Protein AF-A0A239D0T8-F1 (afdb_monomer)

pLDDT: mean 79.33, std 19.42, range [30.69, 97.56]

Nearest PDB structures (foldseek):
  6y8i-assembly1_A  TM=4.080E-01  e=4.847E+00  Homo sapiens
  6y8m-assembly1_A  TM=3.650E-01  e=3.450E+00  Homo sapiens
  41bi-assembly1_A  TM=2.980E-01  e=4.580E+00  Homo sapiens
  4gai-assembly1_A  TM=2.534E-01  e=4.580E+00  Homo sapiens
  5r8p-assembly1_A  TM=3.230E-01  e=8.541E+00  Homo sapiens

Secondary structure (DSSP, 8-state):
------TTPPPPPPPPHHHHHHHHHHHHHHHHHHHHHHHHHHHTSTTEEEEEEEEEE--HHHHHTT--SPEEEEEEEEEEEEE---PPPP-----------PPP----EEEEEEEEEE----SSSS--EEEEE-SS-EEEEEE-S-SSS--EEEEETTEEEEEEE--HHHHHHHHHTT-

Foldseek 3Di:
DDDDDDPPDDDPPQDELVNVVVVVVLVQVVQVVVLVQLQVLQVPAPQKDKDKDWDWDDDDSCVSNPNPGTDTHIKIKIKGWDFDDPDPDPPDDDDDDDDDDDDPPPRPTDIWIWIWAWDPHDPPDFATKIFTDTPPATWIWHFPDDSVDTFTFIQGPVHRPDTHGDDSVVSNVVVVVSD

Structure (mmCIF, N/CA/C/O backbone):
data_AF-A0A239D0T8-F1
#
_entry.id   AF-A0A239D0T8-F1
#
loop_
_atom_site.group_PDB
_atom_site.id
_atom_site.type_symbol
_atom_site.label_atom_id
_atom_site.label_alt_id
_atom_site.label_comp_id
_atom_site.label_asym_id
_atom_site.label_entity_id
_atom_site.label_seq_id
_atom_site.pdbx_PDB_ins_code
_atom_site.Cartn_x
_atom_site.Cartn_y
_atom_site.Cartn_z
_atom_site.occupancy
_atom_site.B_iso_or_equiv
_atom_site.auth_seq_id
_atom_site.auth_comp_id
_atom_site.auth_asym_id
_atom_site.auth_atom_id
_atom_site.pdbx_PDB_model_num
ATOM 1 N N . MET A 1 1 ? -8.264 14.418 -17.465 1.00 35.28 1 MET A N 1
ATOM 2 C CA . MET A 1 1 ? -6.927 15.039 -17.493 1.00 35.28 1 MET A CA 1
ATOM 3 C C . MET A 1 1 ? -6.245 14.519 -18.750 1.00 35.28 1 MET A C 1
ATOM 5 O O . MET A 1 1 ? -5.956 13.333 -18.826 1.00 35.28 1 MET A O 1
ATOM 9 N N . VAL A 1 2 ? -6.196 15.345 -19.795 1.00 30.69 2 VAL A N 1
ATOM 10 C CA . VAL A 1 2 ? -5.593 15.011 -21.094 1.00 30.69 2 VAL A CA 1
ATOM 11 C C . VAL A 1 2 ? -4.136 15.446 -20.995 1.00 30.69 2 VAL A C 1
ATOM 13 O O . VAL A 1 2 ? -3.887 16.620 -20.741 1.00 30.69 2 VAL A O 1
ATOM 16 N N . TYR A 1 3 ? -3.189 14.516 -21.112 1.00 42.72 3 TYR A N 1
ATOM 17 C CA . TYR A 1 3 ? -1.772 14.866 -21.170 1.00 42.72 3 TYR A CA 1
ATOM 18 C C . TYR A 1 3 ? -1.501 15.465 -22.552 1.00 42.72 3 TYR A C 1
ATOM 20 O O . TYR A 1 3 ? -1.512 14.748 -23.552 1.00 42.72 3 TYR A O 1
ATOM 28 N N . ALA A 1 4 ? -1.341 16.786 -22.615 1.00 41.78 4 ALA A N 1
ATOM 29 C CA . ALA A 1 4 ? -0.792 17.452 -23.784 1.00 41.78 4 ALA A CA 1
ATOM 30 C C . ALA A 1 4 ? 0.726 17.252 -23.738 1.00 41.78 4 ALA A C 1
ATOM 32 O O . ALA A 1 4 ? 1.400 17.869 -22.920 1.00 41.78 4 ALA A O 1
ATOM 33 N N . PHE A 1 5 ? 1.242 16.335 -24.555 1.00 44.69 5 PHE A N 1
ATOM 34 C CA . PHE A 1 5 ? 2.671 16.285 -24.845 1.00 44.69 5 PHE A CA 1
ATOM 35 C C . PHE A 1 5 ? 2.971 17.446 -25.793 1.00 44.69 5 PHE A C 1
ATOM 37 O O . PHE A 1 5 ? 2.385 17.519 -26.878 1.00 44.69 5 PHE A O 1
ATOM 44 N N . GLU A 1 6 ? 3.816 18.381 -25.364 1.00 46.72 6 GLU A N 1
ATOM 45 C CA . GLU A 1 6 ? 4.330 19.412 -26.258 1.00 46.72 6 GLU A CA 1
ATOM 46 C C . GLU A 1 6 ? 5.181 18.729 -27.338 1.00 46.72 6 GLU A C 1
ATOM 48 O O . GLU A 1 6 ? 5.966 17.819 -27.068 1.00 46.72 6 GLU A O 1
ATOM 53 N N . ILE A 1 7 ? 4.958 19.114 -28.595 1.00 43.00 7 ILE A N 1
ATOM 54 C CA . ILE A 1 7 ? 5.664 18.579 -29.762 1.00 43.00 7 ILE A CA 1
ATOM 55 C C . ILE A 1 7 ? 7.139 18.988 -29.624 1.00 43.00 7 ILE A C 1
ATOM 57 O O . ILE A 1 7 ? 7.502 20.107 -29.975 1.00 43.00 7 ILE A O 1
ATOM 61 N N . GLY A 1 8 ? 7.963 18.100 -29.067 1.00 54.91 8 GLY A N 1
ATOM 62 C CA . GLY A 1 8 ? 9.368 18.368 -28.752 1.00 54.91 8 GLY A CA 1
ATOM 63 C C . GLY A 1 8 ? 9.935 17.533 -27.601 1.00 54.91 8 GLY A C 1
ATOM 64 O O . GLY A 1 8 ? 11.152 17.402 -27.524 1.00 54.91 8 GLY A O 1
ATOM 65 N N . ASP A 1 9 ? 9.091 16.936 -26.754 1.00 56.56 9 ASP A N 1
ATOM 66 C CA . ASP A 1 9 ? 9.557 15.986 -25.741 1.00 56.56 9 ASP A CA 1
ATOM 67 C C . ASP A 1 9 ? 9.953 14.659 -26.404 1.00 56.56 9 ASP A C 1
ATOM 69 O O . ASP A 1 9 ? 9.118 13.979 -27.013 1.00 56.56 9 ASP A O 1
ATOM 73 N N . ASP A 1 10 ? 11.231 14.289 -26.280 1.00 65.50 10 ASP A N 1
ATOM 74 C CA . ASP A 1 10 ? 11.710 12.954 -26.626 1.00 65.50 10 ASP A CA 1
ATOM 75 C C . ASP A 1 10 ? 10.825 11.914 -25.929 1.00 65.50 10 ASP A C 1
ATOM 77 O O . ASP A 1 10 ? 10.619 11.945 -24.710 1.00 65.50 10 ASP A O 1
ATOM 81 N N . LEU A 1 11 ? 10.264 10.990 -26.715 1.00 66.00 11 LEU A N 1
ATOM 82 C CA . LEU A 1 11 ? 9.513 9.874 -26.156 1.00 66.00 11 LEU A CA 1
ATOM 83 C C . LEU A 1 11 ? 10.427 9.123 -25.179 1.00 66.00 11 LEU A C 1
ATOM 85 O O . LEU A 1 11 ? 11.587 8.877 -25.515 1.00 66.00 11 LEU A O 1
ATOM 89 N N . PRO A 1 12 ? 9.926 8.722 -23.997 1.00 70.38 12 PRO A N 1
ATOM 90 C CA . PRO A 1 12 ? 10.729 7.933 -23.081 1.00 70.38 12 PRO A CA 1
ATOM 91 C C . PRO A 1 12 ? 11.193 6.662 -23.787 1.00 70.38 12 PRO A C 1
ATOM 93 O O . PRO A 1 12 ? 10.418 6.044 -24.529 1.00 70.38 12 PRO A O 1
ATOM 96 N N . ASP A 1 13 ? 12.442 6.270 -23.529 1.00 77.25 13 ASP A N 1
ATOM 97 C CA . ASP A 1 13 ? 13.013 5.063 -24.111 1.00 77.25 13 ASP A CA 1
ATOM 98 C C . ASP A 1 13 ? 12.068 3.868 -23.917 1.00 77.25 13 ASP A C 1
ATOM 100 O O . ASP A 1 13 ? 11.451 3.708 -22.849 1.00 77.25 13 ASP A O 1
ATOM 104 N N . PRO A 1 14 ? 11.935 3.001 -24.938 1.00 81.12 14 PRO A N 1
ATOM 105 C CA . PRO A 1 14 ? 11.119 1.813 -24.812 1.00 81.12 14 PRO A CA 1
ATOM 106 C C . PRO A 1 14 ? 11.617 0.980 -23.625 1.00 81.12 14 PRO A C 1
ATOM 108 O O . PRO A 1 14 ? 12.824 0.842 -23.406 1.00 81.12 14 PRO A O 1
ATOM 111 N N . PRO A 1 15 ? 10.702 0.393 -22.840 1.00 84.56 15 PRO A N 1
ATOM 112 C CA . PRO A 1 15 ? 11.101 -0.347 -21.662 1.00 84.56 15 PRO A CA 1
ATOM 113 C C . PRO A 1 15 ? 11.937 -1.562 -22.039 1.00 84.56 15 PRO A C 1
ATOM 115 O O . PRO A 1 15 ? 11.569 -2.344 -22.915 1.00 84.56 15 PRO A O 1
ATOM 118 N N . THR A 1 16 ? 13.044 -1.751 -21.331 1.00 91.06 16 THR A N 1
ATOM 119 C CA . THR A 1 16 ? 13.846 -2.967 -21.438 1.00 91.06 16 THR A CA 1
ATOM 120 C C . THR A 1 16 ? 13.356 -3.995 -20.429 1.00 91.06 16 THR A C 1
ATOM 122 O O . THR A 1 16 ? 12.856 -3.656 -19.354 1.00 91.06 16 THR A O 1
ATOM 125 N N . ARG A 1 17 ? 13.524 -5.281 -20.751 1.00 91.00 17 ARG A N 1
ATOM 126 C CA . ARG A 1 17 ? 13.192 -6.362 -19.818 1.00 91.00 17 ARG A CA 1
ATOM 127 C C . ARG A 1 17 ? 13.935 -6.218 -18.490 1.00 91.00 17 ARG A C 1
ATOM 129 O O . ARG A 1 17 ? 13.302 -6.292 -17.445 1.00 91.00 17 ARG A O 1
ATOM 136 N N . ALA A 1 18 ? 15.240 -5.959 -18.552 1.00 90.75 18 ALA A N 1
ATOM 137 C CA . ALA A 1 18 ? 16.079 -5.781 -17.371 1.00 90.75 18 ALA A CA 1
ATOM 138 C C . ALA A 1 18 ? 15.625 -4.589 -16.512 1.00 90.75 18 ALA A C 1
ATOM 140 O O . ALA A 1 18 ? 15.570 -4.711 -15.293 1.00 90.75 18 ALA A O 1
ATOM 141 N N . GLY A 1 19 ? 15.239 -3.467 -17.135 1.00 88.00 19 GLY A N 1
ATOM 142 C CA . GLY A 1 19 ? 14.703 -2.311 -16.414 1.00 88.00 19 GLY A CA 1
ATOM 143 C C . GLY A 1 19 ? 13.400 -2.639 -15.686 1.00 88.00 19 GLY A C 1
ATOM 144 O O . GLY A 1 19 ? 13.269 -2.357 -14.504 1.00 88.00 19 GLY A O 1
ATOM 145 N N . VAL A 1 20 ? 12.469 -3.330 -16.352 1.00 86.94 20 VAL A N 1
ATOM 146 C CA . VAL A 1 20 ? 11.208 -3.750 -15.718 1.00 86.94 20 VAL A CA 1
ATOM 147 C C . VAL A 1 20 ? 11.448 -4.752 -14.582 1.00 86.94 20 VAL A C 1
ATOM 149 O O . VAL A 1 20 ? 10.799 -4.658 -13.545 1.00 86.94 20 VAL A O 1
ATOM 152 N N . GLU A 1 21 ? 12.367 -5.707 -14.745 1.00 88.81 21 GLU A N 1
ATOM 153 C CA . GLU A 1 21 ? 12.731 -6.654 -13.680 1.00 88.81 21 GLU A CA 1
ATOM 154 C C . GLU A 1 21 ? 13.361 -5.936 -12.471 1.00 88.81 21 GLU A C 1
ATOM 156 O O . GLU A 1 21 ? 13.022 -6.259 -11.330 1.00 88.81 21 GLU A O 1
ATOM 161 N N . ALA A 1 22 ? 14.213 -4.931 -12.705 1.00 87.75 22 ALA A N 1
ATOM 162 C CA . ALA A 1 22 ? 14.801 -4.103 -11.653 1.00 87.75 22 ALA A CA 1
ATOM 163 C C . ALA A 1 22 ? 13.744 -3.255 -10.925 1.00 87.75 22 ALA A C 1
ATOM 165 O O . ALA A 1 22 ? 13.693 -3.279 -9.695 1.00 87.75 22 ALA A O 1
ATOM 166 N N . ASP A 1 23 ? 12.851 -2.591 -11.667 1.00 85.94 23 ASP A N 1
ATO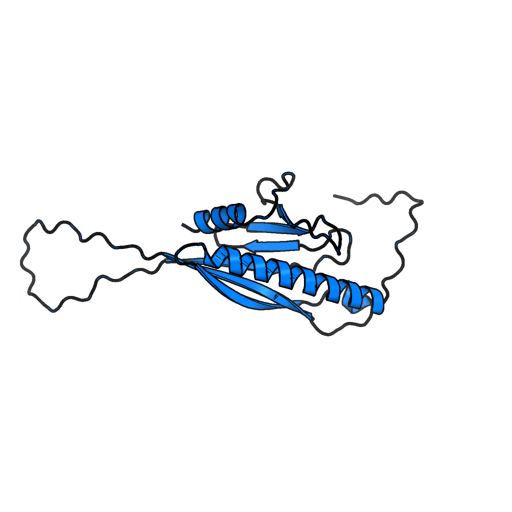M 167 C CA . ASP A 1 23 ? 11.740 -1.806 -11.112 1.00 85.94 23 ASP A CA 1
ATOM 168 C C . ASP A 1 23 ? 10.828 -2.677 -10.229 1.00 85.94 23 ASP A C 1
ATOM 170 O O . ASP A 1 23 ? 10.403 -2.269 -9.146 1.00 85.94 23 ASP A O 1
ATOM 174 N N . LEU A 1 24 ? 10.539 -3.910 -10.667 1.00 87.12 24 LEU A N 1
ATOM 175 C CA . LEU A 1 24 ? 9.739 -4.872 -9.905 1.00 87.12 24 LEU A CA 1
ATOM 176 C C . LEU A 1 24 ? 10.434 -5.312 -8.613 1.00 87.12 24 LEU A C 1
ATOM 178 O O . LEU A 1 24 ? 9.779 -5.426 -7.573 1.00 87.12 24 LEU A O 1
ATOM 182 N N . ALA A 1 25 ? 11.737 -5.588 -8.674 1.00 88.19 25 ALA A N 1
ATOM 183 C CA . ALA A 1 25 ? 12.513 -6.003 -7.511 1.00 88.19 25 ALA A CA 1
ATOM 184 C C . ALA A 1 25 ? 12.601 -4.882 -6.466 1.00 88.19 25 ALA A C 1
ATOM 186 O O . ALA A 1 25 ? 12.340 -5.125 -5.284 1.00 88.19 25 ALA A O 1
ATOM 187 N N . ASP A 1 26 ? 12.894 -3.657 -6.907 1.00 87.88 26 ASP A N 1
ATOM 188 C CA . ASP A 1 26 ? 12.914 -2.474 -6.048 1.00 87.88 26 ASP A CA 1
ATOM 189 C C . ASP A 1 26 ? 11.547 -2.236 -5.394 1.00 87.88 26 ASP A C 1
ATOM 191 O O . ASP A 1 26 ? 11.447 -2.087 -4.171 1.00 87.88 26 ASP A O 1
ATOM 195 N N . TRP A 1 27 ? 10.469 -2.297 -6.184 1.00 87.94 27 TRP A N 1
ATOM 196 C CA . TRP A 1 27 ? 9.124 -2.142 -5.644 1.00 87.94 27 TRP A CA 1
ATOM 197 C C . TRP A 1 27 ? 8.812 -3.132 -4.547 1.00 87.94 27 TRP A C 1
ATOM 199 O O . TRP A 1 27 ? 8.293 -2.771 -3.492 1.00 87.94 27 TRP A O 1
ATOM 209 N N . LYS A 1 28 ? 9.102 -4.404 -4.820 1.00 89.25 28 LYS A N 1
ATOM 210 C CA . LYS A 1 28 ? 8.802 -5.489 -3.905 1.00 89.25 28 LYS A CA 1
ATOM 211 C C . LYS A 1 28 ? 9.541 -5.273 -2.591 1.00 89.25 28 LYS A C 1
ATOM 213 O O . LYS A 1 28 ? 8.919 -5.355 -1.538 1.00 89.25 28 LYS A O 1
ATOM 218 N N . ALA A 1 29 ? 10.811 -4.873 -2.650 1.00 90.06 29 ALA A N 1
ATOM 219 C CA . ALA A 1 29 ? 11.596 -4.544 -1.466 1.00 90.06 29 ALA A CA 1
ATOM 220 C C . ALA A 1 29 ? 11.042 -3.333 -0.689 1.00 90.06 29 ALA A C 1
ATOM 222 O O . ALA A 1 29 ? 11.095 -3.305 0.544 1.00 90.06 29 ALA A O 1
ATOM 223 N N . ARG A 1 30 ? 10.517 -2.309 -1.374 1.00 90.12 30 ARG A N 1
ATOM 224 C CA . ARG A 1 30 ? 9.856 -1.161 -0.725 1.00 90.12 30 ARG A CA 1
ATOM 225 C C . ARG A 1 30 ? 8.526 -1.555 -0.082 1.00 90.12 30 ARG A C 1
ATOM 227 O O . ARG A 1 30 ? 8.286 -1.199 1.072 1.00 90.12 30 ARG A O 1
ATOM 234 N N . LEU A 1 31 ? 7.705 -2.339 -0.776 1.00 91.94 31 LEU A N 1
ATOM 235 C CA . LEU A 1 31 ? 6.456 -2.864 -0.237 1.00 91.94 31 LEU A CA 1
ATOM 236 C C . LEU A 1 31 ? 6.685 -3.772 0.968 1.00 91.94 31 LEU A C 1
ATOM 238 O O . LEU A 1 31 ? 6.007 -3.603 1.972 1.00 91.94 31 LEU A O 1
ATOM 242 N N . ASP A 1 32 ? 7.637 -4.702 0.908 1.00 93.25 32 ASP A N 1
ATOM 243 C CA . ASP A 1 32 ? 7.929 -5.607 2.023 1.00 93.25 32 ASP A CA 1
ATOM 244 C C . ASP A 1 32 ? 8.290 -4.819 3.292 1.00 93.25 32 ASP A C 1
ATOM 246 O O . ASP A 1 32 ? 7.796 -5.125 4.381 1.00 93.25 32 ASP A O 1
ATOM 250 N N . ARG A 1 33 ? 9.075 -3.740 3.146 1.00 94.06 33 ARG A N 1
ATOM 251 C CA . ARG A 1 33 ? 9.395 -2.809 4.240 1.00 94.06 33 ARG A CA 1
ATOM 252 C C . ARG A 1 33 ? 8.152 -2.082 4.760 1.00 94.06 33 ARG A C 1
ATOM 254 O O . ARG A 1 33 ? 7.930 -2.062 5.970 1.00 94.06 33 ARG A O 1
ATOM 261 N N . LEU A 1 34 ? 7.319 -1.529 3.873 1.00 95.06 34 LEU A N 1
ATOM 262 C CA . LEU A 1 34 ? 6.066 -0.869 4.259 1.00 95.06 34 LEU A CA 1
ATOM 263 C C . LEU A 1 34 ? 5.130 -1.829 5.010 1.00 95.06 34 LEU A C 1
ATOM 265 O O . LEU A 1 34 ? 4.651 -1.499 6.092 1.00 95.06 34 LEU A O 1
ATOM 269 N N . MET A 1 35 ? 4.895 -3.028 4.474 1.00 96.25 35 MET A N 1
ATOM 270 C CA . MET A 1 35 ? 4.005 -4.021 5.079 1.00 96.25 35 MET A CA 1
ATOM 271 C C . MET A 1 35 ? 4.546 -4.526 6.422 1.00 96.25 35 MET A C 1
ATOM 273 O O . MET A 1 35 ? 3.778 -4.757 7.359 1.00 96.25 35 MET A O 1
ATOM 277 N N . ALA A 1 36 ? 5.869 -4.664 6.558 1.00 96.38 36 ALA A N 1
ATOM 278 C CA . ALA A 1 36 ? 6.489 -4.984 7.838 1.00 96.38 36 ALA A CA 1
ATOM 279 C C . ALA A 1 36 ? 6.224 -3.893 8.885 1.00 96.38 36 ALA A C 1
ATOM 281 O O . ALA A 1 36 ? 5.775 -4.219 9.985 1.00 96.38 36 ALA A O 1
ATOM 282 N N . ASN A 1 37 ? 6.416 -2.622 8.521 1.00 97.06 37 ASN A N 1
ATOM 283 C CA . ASN A 1 37 ? 6.142 -1.481 9.395 1.00 97.06 37 ASN A CA 1
ATOM 284 C C . ASN A 1 37 ? 4.668 -1.410 9.800 1.00 97.06 37 ASN A C 1
ATOM 286 O O . ASN A 1 37 ? 4.370 -1.256 10.981 1.00 97.06 37 ASN A O 1
ATOM 290 N N . ILE A 1 38 ? 3.745 -1.607 8.854 1.00 97.56 38 ILE A N 1
ATOM 291 C CA . ILE A 1 38 ? 2.307 -1.628 9.141 1.00 97.56 38 ILE A CA 1
ATOM 292 C C . ILE A 1 38 ? 1.964 -2.727 10.146 1.00 97.56 38 ILE A C 1
ATOM 294 O O . ILE A 1 38 ? 1.247 -2.450 11.102 1.00 97.56 38 ILE A O 1
ATOM 298 N N . CYS A 1 39 ? 2.473 -3.954 9.979 1.00 96.94 39 CYS A N 1
ATOM 299 C CA . CYS A 1 39 ? 2.210 -5.010 10.962 1.00 96.94 39 CYS A CA 1
ATOM 300 C C . CYS A 1 39 ? 2.796 -4.683 12.342 1.00 96.94 39 CYS A C 1
ATOM 302 O O . CYS A 1 39 ? 2.147 -4.976 13.343 1.00 96.94 39 CYS A O 1
ATOM 304 N N . LEU A 1 40 ? 3.994 -4.086 12.408 1.00 97.00 40 LEU A N 1
ATOM 305 C CA . LEU A 1 40 ? 4.587 -3.656 13.679 1.00 97.00 40 LEU A CA 1
ATOM 306 C C . LEU A 1 40 ? 3.693 -2.618 14.367 1.00 97.00 40 LEU A C 1
ATOM 308 O O . LEU A 1 40 ? 3.314 -2.800 15.518 1.00 97.00 40 LEU A O 1
ATOM 312 N N . TRP A 1 41 ? 3.286 -1.576 13.642 1.00 97.50 41 TRP A N 1
ATOM 313 C CA . TRP A 1 41 ? 2.410 -0.527 14.164 1.00 97.50 41 TRP A CA 1
ATOM 314 C C . TRP A 1 41 ? 1.020 -1.049 14.538 1.00 97.50 41 TRP A C 1
ATOM 316 O O . TRP A 1 41 ? 0.454 -0.618 15.540 1.00 97.50 41 TRP A O 1
ATOM 326 N N . ALA A 1 42 ? 0.459 -1.977 13.762 1.00 95.06 42 ALA A N 1
ATOM 327 C CA . ALA A 1 42 ? -0.837 -2.590 14.043 1.00 95.06 42 ALA A CA 1
ATOM 328 C C . ALA A 1 42 ? -0.808 -3.466 15.304 1.00 95.06 42 ALA A C 1
ATOM 330 O O . ALA A 1 42 ? -1.807 -3.516 16.015 1.00 95.06 42 ALA A O 1
ATOM 331 N N . GLY A 1 43 ? 0.326 -4.111 15.605 1.00 92.62 43 GLY A N 1
ATOM 332 C CA . GLY A 1 43 ? 0.509 -4.905 16.825 1.00 92.62 43 GLY A CA 1
ATOM 333 C C . GLY A 1 43 ? 0.374 -4.090 18.114 1.00 92.62 43 GLY A C 1
ATOM 334 O O . GLY A 1 43 ? -0.024 -4.630 19.143 1.00 92.62 43 GLY A O 1
ATOM 335 N N . ASP A 1 44 ? 0.616 -2.780 18.039 1.00 92.69 44 ASP A N 1
ATOM 336 C CA . ASP A 1 44 ? 0.415 -1.857 19.156 1.00 92.69 44 ASP A CA 1
ATOM 337 C C . ASP A 1 44 ? -1.053 -1.422 19.332 1.00 92.69 44 ASP A C 1
ATOM 339 O O . ASP A 1 44 ? -1.379 -0.731 20.300 1.00 92.69 44 ASP A O 1
ATOM 343 N N . PHE A 1 45 ? -1.947 -1.776 18.401 1.00 90.88 45 PHE A N 1
ATOM 344 C CA . PHE A 1 45 ? -3.359 -1.405 18.456 1.00 90.88 45 PHE A CA 1
ATOM 345 C C . PHE A 1 45 ? -4.199 -2.545 19.070 1.00 90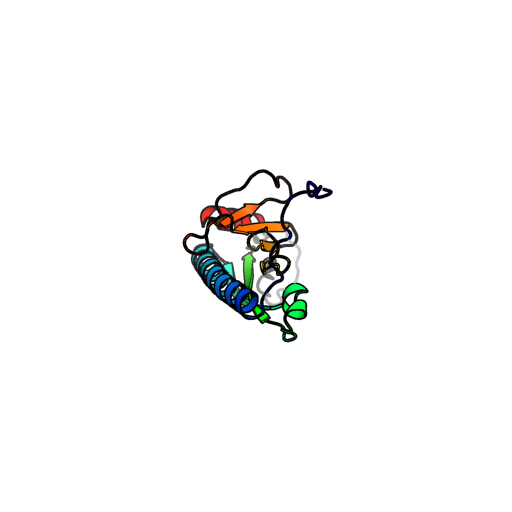.88 45 PHE A C 1
ATOM 347 O O . PHE A 1 45 ? -4.248 -3.647 18.515 1.00 90.88 45 PHE A O 1
ATOM 354 N N . PRO A 1 46 ? -4.915 -2.317 20.191 1.00 89.06 46 PRO A N 1
ATOM 355 C CA . PRO A 1 46 ? -5.636 -3.380 20.888 1.00 89.06 46 PRO A CA 1
ATOM 356 C C . PRO A 1 46 ? -6.671 -4.104 20.018 1.00 89.06 46 PRO A C 1
ATOM 358 O O . PRO A 1 46 ? -7.540 -3.487 19.398 1.00 89.06 46 PRO A O 1
ATOM 361 N N . GLY A 1 47 ? -6.611 -5.439 20.031 1.00 88.50 47 GLY A N 1
ATOM 362 C CA . GLY A 1 47 ? -7.576 -6.296 19.339 1.00 88.50 47 GLY A CA 1
ATOM 363 C C . GLY A 1 47 ? -7.410 -6.347 17.820 1.00 88.50 47 GLY A C 1
ATOM 364 O O . GLY A 1 47 ? -8.337 -6.790 17.142 1.00 88.50 47 GLY A O 1
ATOM 365 N N . VAL A 1 48 ? -6.272 -5.903 17.279 1.00 92.56 48 VAL A N 1
ATOM 366 C CA . VAL A 1 48 ? -5.950 -6.011 15.850 1.00 92.56 48 VAL A CA 1
ATOM 367 C C . VAL A 1 48 ? -5.009 -7.186 15.595 1.00 92.56 48 VAL A C 1
ATOM 369 O O . VAL A 1 48 ? -4.023 -7.384 16.298 1.00 92.56 48 VAL A O 1
ATOM 372 N N . LEU A 1 49 ? -5.318 -7.967 14.563 1.00 93.12 49 LEU A N 1
ATOM 373 C CA . LEU A 1 49 ? -4.483 -9.036 14.030 1.00 93.12 49 LEU A CA 1
ATOM 374 C C . LEU A 1 49 ? -3.997 -8.632 12.636 1.00 93.12 49 LEU A C 1
ATOM 376 O O . LEU A 1 49 ? -4.803 -8.230 11.797 1.00 93.12 49 LEU A O 1
ATOM 380 N N . CYS A 1 50 ? -2.688 -8.740 12.392 1.00 95.44 50 CYS A N 1
ATOM 381 C CA . CYS A 1 50 ? -2.092 -8.526 11.071 1.00 95.44 50 CYS A CA 1
ATOM 382 C C . CYS A 1 50 ? -1.922 -9.871 10.357 1.00 95.44 50 CYS A C 1
ATOM 384 O O . CYS A 1 50 ? -1.085 -10.679 10.759 1.00 95.44 50 CYS A O 1
ATOM 386 N N . GLU A 1 51 ? -2.675 -10.106 9.285 1.00 95.25 51 GLU A N 1
ATOM 387 C CA . GLU A 1 51 ? -2.491 -11.261 8.405 1.00 95.25 51 GLU A CA 1
ATOM 388 C C . GLU A 1 51 ? -1.704 -10.841 7.164 1.00 95.25 51 GLU A C 1
ATOM 390 O O . GLU A 1 51 ? -2.092 -9.920 6.442 1.00 95.25 51 GLU A O 1
ATOM 395 N N . ARG A 1 52 ? -0.582 -11.525 6.914 1.00 95.50 52 ARG A N 1
ATOM 396 C CA . ARG A 1 52 ? 0.215 -11.340 5.699 1.00 95.50 52 ARG A CA 1
ATOM 397 C C . ARG A 1 52 ? -0.267 -12.282 4.605 1.00 95.50 52 ARG A C 1
ATOM 399 O O . ARG A 1 52 ? -0.493 -13.461 4.856 1.00 95.50 52 ARG A O 1
ATOM 406 N N . GLY A 1 53 ? -0.351 -11.767 3.389 1.00 94.81 53 GLY A N 1
ATOM 407 C CA . GLY A 1 53 ? -0.642 -12.542 2.193 1.00 94.81 53 GLY A CA 1
ATOM 408 C C . GLY A 1 53 ? 0.091 -11.987 0.981 1.00 94.81 53 GLY A C 1
ATOM 409 O O . GLY A 1 53 ? 0.964 -11.122 1.092 1.00 94.81 53 GLY A O 1
ATOM 410 N N . SER A 1 54 ? -0.285 -12.479 -0.192 1.00 93.69 54 SER A N 1
ATOM 411 C CA . SER A 1 54 ? 0.186 -11.951 -1.464 1.00 93.69 54 SER A CA 1
ATOM 412 C C . SER A 1 54 ? -0.966 -11.779 -2.443 1.00 93.69 54 SER A C 1
ATOM 414 O O . SER A 1 54 ? -2.044 -12.357 -2.289 1.00 93.69 54 SER A O 1
ATOM 416 N N . VAL A 1 55 ? -0.737 -10.936 -3.443 1.00 92.06 55 VAL A N 1
ATOM 417 C CA . VAL A 1 55 ? -1.611 -10.780 -4.597 1.00 92.06 55 VAL A CA 1
ATOM 418 C C . VAL A 1 55 ? -0.792 -10.934 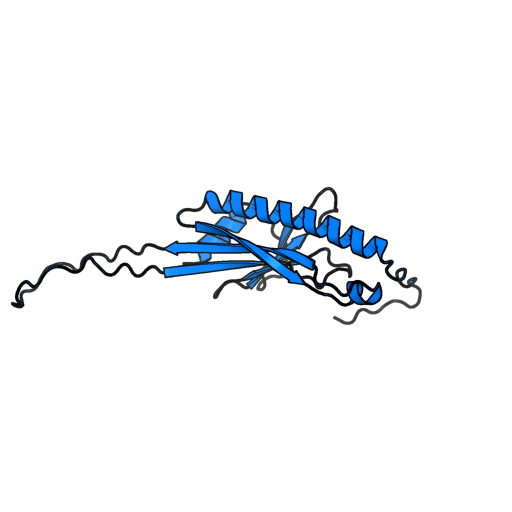-5.874 1.00 92.06 55 VAL A C 1
ATOM 420 O O . VAL A 1 55 ? 0.213 -10.247 -6.073 1.00 92.06 55 VAL A O 1
ATOM 423 N N . ALA A 1 56 ? -1.258 -11.817 -6.753 1.00 91.88 56 ALA A N 1
ATOM 424 C CA . ALA A 1 56 ? -0.709 -11.995 -8.086 1.00 91.88 56 ALA A CA 1
ATOM 425 C C . ALA A 1 56 ? -1.070 -10.793 -8.969 1.00 91.88 56 ALA A C 1
ATOM 427 O O . ALA A 1 56 ? -2.243 -10.421 -9.085 1.00 91.88 56 ALA A O 1
ATOM 428 N N . LYS A 1 57 ? -0.074 -10.193 -9.623 1.00 88.75 57 LYS A N 1
ATOM 429 C CA . LYS A 1 57 ? -0.264 -9.078 -10.558 1.00 88.75 57 LYS A CA 1
ATOM 430 C C . LYS A 1 57 ? 0.434 -9.353 -11.880 1.00 88.75 57 LYS A C 1
ATOM 432 O O . LYS A 1 57 ? 1.564 -9.828 -11.912 1.00 88.75 57 LYS A O 1
ATOM 437 N N . ILE A 1 58 ? -0.245 -9.035 -12.976 1.00 87.00 58 ILE A N 1
ATOM 438 C CA . ILE A 1 58 ? 0.319 -9.043 -14.323 1.00 87.00 58 ILE A CA 1
ATOM 439 C C . ILE A 1 58 ? -0.112 -7.760 -15.021 1.00 87.00 58 ILE A C 1
ATOM 441 O O . ILE A 1 58 ? -1.291 -7.421 -15.024 1.00 87.00 58 ILE A O 1
ATOM 445 N N . GLU A 1 59 ? 0.850 -7.040 -15.586 1.00 83.75 59 GLU A N 1
ATOM 446 C CA . GLU A 1 59 ? 0.632 -5.686 -16.093 1.00 83.75 59 GLU A CA 1
ATOM 447 C C . GLU A 1 59 ? 1.141 -5.526 -17.520 1.00 83.75 59 GLU A C 1
ATOM 449 O O . GLU A 1 59 ? 2.020 -6.253 -17.989 1.00 83.75 59 GLU A O 1
ATOM 454 N N . ARG A 1 60 ? 0.616 -4.519 -18.221 1.00 82.88 60 ARG A N 1
ATOM 455 C CA . ARG A 1 60 ? 0.909 -4.311 -19.645 1.00 82.88 60 ARG A CA 1
ATOM 456 C C . ARG A 1 60 ? 2.399 -4.095 -19.928 1.00 82.88 60 ARG A C 1
ATOM 458 O O . ARG A 1 60 ? 2.911 -4.659 -20.888 1.00 82.88 60 ARG A O 1
ATOM 465 N N . LYS A 1 61 ? 3.118 -3.328 -19.097 1.00 82.06 61 LYS A N 1
ATOM 466 C CA . LYS A 1 61 ? 4.557 -3.069 -19.314 1.00 82.06 61 LYS A CA 1
ATOM 467 C C . LYS A 1 61 ? 5.408 -4.332 -19.156 1.00 82.06 61 LYS A C 1
ATOM 469 O O . LYS A 1 61 ? 6.373 -4.498 -19.889 1.00 82.06 61 LYS A O 1
ATOM 474 N N . MET A 1 62 ? 5.015 -5.247 -18.265 1.00 87.00 62 MET A N 1
ATOM 475 C CA . MET A 1 62 ? 5.638 -6.570 -18.150 1.00 87.00 62 MET A CA 1
ATOM 476 C C . MET A 1 62 ? 5.445 -7.366 -19.445 1.00 87.00 62 MET A C 1
ATOM 478 O O . MET A 1 62 ? 6.403 -7.887 -20.013 1.00 87.00 62 MET A O 1
ATOM 482 N N . GLN A 1 63 ? 4.219 -7.383 -19.971 1.00 88.19 63 GLN A N 1
ATOM 483 C CA . GLN A 1 63 ? 3.903 -8.082 -21.217 1.00 88.19 63 GLN A CA 1
ATOM 484 C C . GLN A 1 63 ? 4.671 -7.510 -22.419 1.00 88.19 63 GLN A C 1
ATOM 486 O O . GLN A 1 63 ? 5.149 -8.282 -23.246 1.00 88.19 63 GLN A O 1
ATOM 491 N N . MET A 1 64 ? 4.860 -6.185 -22.485 1.00 88.19 64 MET A N 1
ATOM 492 C CA . MET A 1 64 ? 5.629 -5.517 -23.549 1.00 88.19 64 MET A CA 1
ATOM 493 C C . MET A 1 64 ? 7.083 -5.995 -23.645 1.00 88.19 64 MET A C 1
ATOM 495 O O . MET A 1 64 ? 7.661 -5.955 -24.725 1.00 88.19 64 MET A O 1
ATOM 499 N N . VAL A 1 65 ? 7.661 -6.469 -22.539 1.00 90.31 65 VAL A N 1
ATOM 500 C CA . VAL A 1 65 ? 9.043 -6.973 -22.476 1.00 90.31 65 VAL A CA 1
ATOM 501 C C . VAL A 1 65 ? 9.116 -8.503 -22.347 1.00 90.31 65 VAL A C 1
ATOM 503 O O . VAL A 1 65 ? 10.162 -9.061 -22.014 1.00 90.31 65 VAL A O 1
ATOM 506 N N . GLY A 1 66 ? 8.000 -9.198 -22.602 1.00 90.75 66 GLY A N 1
ATOM 507 C CA . GLY A 1 66 ? 7.917 -10.662 -22.592 1.00 90.75 66 GLY A CA 1
ATOM 508 C C . GLY A 1 66 ? 7.790 -11.306 -21.205 1.00 90.75 66 GLY A C 1
ATOM 509 O O . GLY A 1 66 ? 7.952 -12.519 -21.078 1.00 90.75 66 GLY A O 1
ATOM 510 N N . LEU A 1 67 ? 7.488 -10.533 -20.159 1.00 87.81 67 LEU A N 1
ATOM 511 C CA . LEU A 1 67 ? 7.205 -11.047 -18.816 1.00 87.81 67 LEU A CA 1
ATOM 512 C C . LEU A 1 67 ? 5.715 -11.391 -18.702 1.00 87.81 67 LEU A C 1
ATOM 514 O O . LEU A 1 67 ? 4.874 -10.545 -18.401 1.00 87.81 67 LEU A O 1
ATOM 518 N N . THR A 1 68 ? 5.383 -12.652 -18.970 1.00 88.88 68 THR A N 1
ATOM 519 C CA . THR A 1 68 ? 3.994 -13.146 -19.026 1.00 88.88 68 THR A CA 1
ATOM 520 C C . THR A 1 68 ? 3.530 -13.851 -17.755 1.00 88.88 68 THR A C 1
ATOM 522 O O . THR A 1 68 ? 2.360 -14.212 -17.644 1.00 88.88 68 THR A O 1
ATOM 525 N N . LYS A 1 69 ? 4.429 -14.069 -16.791 1.00 90.19 69 LYS A N 1
ATOM 526 C CA . LYS A 1 69 ? 4.085 -14.686 -15.509 1.00 90.19 69 LYS A CA 1
ATOM 527 C C . LYS A 1 69 ? 3.622 -13.613 -14.519 1.00 90.19 69 LYS A C 1
ATOM 529 O O . LYS A 1 69 ? 4.289 -12.580 -14.426 1.00 90.19 69 LYS A O 1
ATOM 534 N N . PRO A 1 70 ? 2.532 -13.848 -13.767 1.00 89.69 70 PRO A N 1
ATOM 535 C CA . PRO A 1 70 ? 2.166 -12.980 -12.659 1.00 89.69 70 PRO A CA 1
ATOM 536 C C . PRO A 1 70 ? 3.286 -12.899 -11.620 1.00 89.69 70 PRO A C 1
ATOM 538 O O . PRO A 1 70 ? 3.978 -13.884 -11.357 1.00 89.69 70 PRO A O 1
ATOM 541 N N . VAL A 1 71 ? 3.445 -11.722 -11.023 1.00 89.31 71 VAL A N 1
ATOM 542 C CA . VAL A 1 71 ? 4.356 -11.472 -9.907 1.00 89.31 71 VAL A CA 1
ATOM 543 C C . VAL A 1 71 ? 3.542 -11.390 -8.626 1.00 89.31 71 VAL A C 1
ATOM 545 O O . VAL A 1 71 ? 2.560 -10.655 -8.545 1.00 89.31 71 VAL A O 1
ATOM 548 N N . GLU A 1 72 ? 3.976 -12.138 -7.618 1.00 92.38 72 GLU A N 1
ATOM 549 C CA . GLU A 1 72 ? 3.420 -12.076 -6.269 1.00 92.38 72 GLU A CA 1
ATOM 550 C C . GLU A 1 72 ? 3.958 -10.850 -5.530 1.00 92.38 72 GLU A C 1
ATOM 552 O O . GLU A 1 72 ? 5.166 -10.751 -5.258 1.00 92.38 72 GLU A O 1
ATOM 557 N N . LEU A 1 73 ? 3.049 -9.938 -5.186 1.00 91.88 73 LEU A N 1
ATOM 558 C CA . LEU A 1 73 ? 3.326 -8.762 -4.368 1.00 91.88 73 LEU A CA 1
ATOM 559 C C . LEU A 1 73 ? 2.723 -8.927 -2.969 1.00 91.88 73 LEU A C 1
ATOM 561 O O . LEU A 1 73 ? 1.641 -9.503 -2.846 1.00 91.88 73 LEU A O 1
ATOM 565 N N . PRO A 1 74 ? 3.385 -8.425 -1.914 1.00 94.12 74 PRO A N 1
ATOM 566 C CA . PRO A 1 74 ? 2.883 -8.550 -0.552 1.00 94.12 74 PRO A CA 1
ATOM 567 C C . PRO A 1 74 ? 1.586 -7.754 -0.370 1.00 94.12 74 PRO A C 1
ATOM 569 O O . PRO A 1 74 ? 1.421 -6.657 -0.904 1.00 94.12 74 PRO A O 1
ATOM 572 N N . ALA A 1 75 ? 0.672 -8.308 0.416 1.00 95.25 75 ALA A N 1
ATOM 573 C CA . ALA A 1 75 ? -0.589 -7.691 0.803 1.00 95.25 75 ALA A CA 1
ATOM 574 C C . ALA A 1 75 ? -0.862 -7.962 2.286 1.00 95.25 75 ALA A C 1
ATOM 576 O O . ALA A 1 75 ? -0.359 -8.940 2.847 1.00 95.25 75 ALA A O 1
ATOM 577 N N . LEU A 1 76 ? -1.673 -7.114 2.915 1.00 97.31 76 LEU A N 1
ATOM 578 C CA . LEU A 1 76 ? -2.093 -7.292 4.302 1.00 97.31 76 LEU A CA 1
ATOM 579 C C . LEU A 1 76 ? -3.609 -7.287 4.435 1.00 97.31 76 LEU A C 1
ATOM 581 O O . LEU A 1 76 ? -4.322 -6.575 3.723 1.00 97.31 76 LEU A O 1
ATOM 585 N N . LEU A 1 77 ? -4.073 -8.028 5.432 1.00 96.25 77 LEU A N 1
ATOM 586 C CA . LEU A 1 77 ? -5.411 -7.916 5.979 1.00 96.25 77 LEU A CA 1
ATOM 587 C C . LEU A 1 77 ? -5.289 -7.655 7.481 1.00 96.25 77 LEU A C 1
ATOM 589 O O . LEU A 1 77 ? -4.792 -8.493 8.229 1.00 96.25 77 LEU A O 1
ATOM 593 N N . LEU A 1 78 ? -5.722 -6.478 7.924 1.00 95.31 78 LEU A N 1
ATOM 594 C CA . LEU A 1 78 ? -5.811 -6.154 9.343 1.00 95.31 78 LEU A CA 1
ATOM 595 C C . LEU A 1 78 ? -7.227 -6.461 9.816 1.00 95.31 78 LEU A C 1
ATOM 597 O O . LEU A 1 78 ? -8.186 -5.850 9.339 1.00 95.31 78 LEU A O 1
ATOM 601 N N . ARG A 1 79 ? -7.365 -7.406 10.743 1.00 91.88 79 ARG A N 1
ATOM 602 C CA . ARG A 1 79 ? -8.648 -7.776 11.350 1.00 91.88 79 ARG A CA 1
ATOM 603 C C . ARG A 1 79 ? -8.735 -7.171 12.732 1.00 91.88 79 ARG A C 1
ATOM 605 O O . ARG A 1 79 ? -7.878 -7.434 13.569 1.00 91.88 79 ARG A O 1
ATOM 612 N N . ARG A 1 80 ? -9.777 -6.392 12.991 1.00 87.62 80 ARG A N 1
ATOM 613 C CA . ARG A 1 80 ? -10.071 -5.864 14.318 1.00 87.62 80 ARG A CA 1
ATOM 614 C C . ARG A 1 80 ? -11.208 -6.653 14.945 1.00 87.62 80 ARG A C 1
ATOM 616 O O . ARG A 1 80 ? -12.322 -6.671 14.426 1.00 87.62 80 ARG A O 1
ATOM 623 N N . LEU A 1 81 ? -10.921 -7.269 16.085 1.00 82.12 81 LEU A N 1
ATOM 624 C CA . LEU A 1 81 ? -11.880 -7.999 16.898 1.00 82.12 81 LEU A CA 1
ATOM 625 C C . LEU A 1 81 ? -12.471 -7.046 17.935 1.00 82.12 81 LEU A C 1
ATOM 627 O O . LEU A 1 81 ? -11.836 -6.735 18.943 1.00 82.12 81 LEU A O 1
ATOM 631 N N . VAL A 1 82 ? -13.693 -6.571 17.695 1.00 69.25 82 VAL A N 1
ATOM 632 C CA . VAL A 1 82 ? -14.415 -5.781 18.693 1.00 69.25 82 VAL A CA 1
ATOM 633 C C . VAL A 1 82 ? -15.226 -6.736 19.560 1.00 69.25 82 VAL A C 1
ATOM 635 O O . VAL A 1 82 ? -16.249 -7.281 19.141 1.00 69.25 82 VAL A O 1
ATOM 638 N N . THR A 1 83 ? -14.767 -6.945 20.792 1.00 61.59 83 THR A N 1
ATOM 639 C CA . THR A 1 83 ? -15.568 -7.613 21.820 1.00 61.59 83 THR A CA 1
ATOM 640 C C . THR A 1 83 ? -16.549 -6.591 22.385 1.00 61.59 83 THR A C 1
ATOM 642 O O . THR A 1 83 ? -16.189 -5.805 23.258 1.00 61.59 83 THR A O 1
ATOM 645 N N . GLN A 1 84 ? -17.789 -6.577 21.895 1.00 55.19 84 GLN A N 1
ATOM 646 C CA . GLN A 1 84 ? -18.854 -5.879 22.610 1.00 55.19 84 GLN A CA 1
ATOM 647 C C . GLN A 1 84 ? -19.221 -6.700 23.848 1.00 55.19 84 GLN A C 1
ATOM 649 O O . GLN A 1 84 ? -19.722 -7.822 23.744 1.00 55.19 84 GLN A O 1
ATOM 654 N N . SER A 1 85 ? -18.972 -6.148 25.034 1.00 49.69 85 SER A N 1
ATOM 655 C CA . SER A 1 85 ? -19.619 -6.629 26.247 1.00 49.69 85 SER A CA 1
ATOM 656 C C . SER A 1 85 ? -21.096 -6.250 26.161 1.00 49.69 85 SER A C 1
ATOM 658 O O . SER A 1 85 ? -21.470 -5.083 26.260 1.00 49.69 85 SER A O 1
ATOM 660 N N . VAL A 1 86 ? -21.962 -7.240 25.946 1.00 51.16 86 VAL A N 1
ATOM 661 C CA . VAL A 1 86 ? -23.401 -7.044 26.137 1.00 51.16 86 VAL A CA 1
ATOM 662 C C . VAL A 1 86 ? -23.592 -6.697 27.612 1.00 51.16 86 VAL A C 1
ATOM 664 O O . VAL A 1 86 ? -23.330 -7.527 28.483 1.00 51.16 86 VAL A O 1
ATOM 667 N N . ARG A 1 87 ? -23.992 -5.455 27.906 1.00 46.84 87 ARG A N 1
ATOM 668 C CA . ARG A 1 87 ? -24.397 -5.056 29.259 1.00 46.84 87 ARG A CA 1
ATOM 669 C C . ARG A 1 87 ? -25.533 -6.003 29.674 1.00 46.84 87 ARG A C 1
ATOM 671 O O . ARG A 1 87 ? -26.503 -6.093 28.917 1.00 46.84 87 ARG A O 1
ATOM 678 N N . PRO A 1 88 ? -25.447 -6.722 30.807 1.00 50.19 88 PRO A N 1
ATOM 679 C CA . PRO A 1 88 ? -26.591 -7.489 31.277 1.00 50.19 88 PRO A CA 1
ATOM 680 C C . PRO A 1 88 ? -27.762 -6.518 31.454 1.00 50.19 88 PRO A C 1
ATOM 682 O O . PRO A 1 88 ? -27.597 -5.445 32.041 1.00 50.19 88 PRO A O 1
ATOM 685 N N . LEU A 1 89 ? -28.915 -6.862 30.874 1.00 50.12 89 LEU A N 1
ATOM 686 C CA . LEU A 1 89 ? -30.152 -6.114 31.085 1.00 50.12 89 LEU A CA 1
ATOM 687 C C . LEU A 1 89 ? -30.378 -5.965 32.599 1.00 50.12 89 LEU A C 1
ATOM 689 O O . LEU A 1 89 ? -30.099 -6.919 33.334 1.00 50.12 89 LEU A O 1
ATOM 693 N N . PRO A 1 90 ? -30.865 -4.807 33.083 1.00 44.25 90 PRO A N 1
ATOM 694 C CA . PRO A 1 90 ? -31.273 -4.688 34.472 1.00 44.25 90 PRO A CA 1
ATOM 695 C C . PRO A 1 90 ? -32.313 -5.774 34.755 1.00 44.25 90 PRO A C 1
ATOM 697 O O . PRO A 1 90 ? -33.361 -5.824 34.110 1.00 44.25 90 PRO A O 1
ATOM 700 N N . VAL A 1 91 ? -31.992 -6.674 35.683 1.00 59.44 91 VAL A N 1
ATOM 701 C CA . VAL A 1 91 ?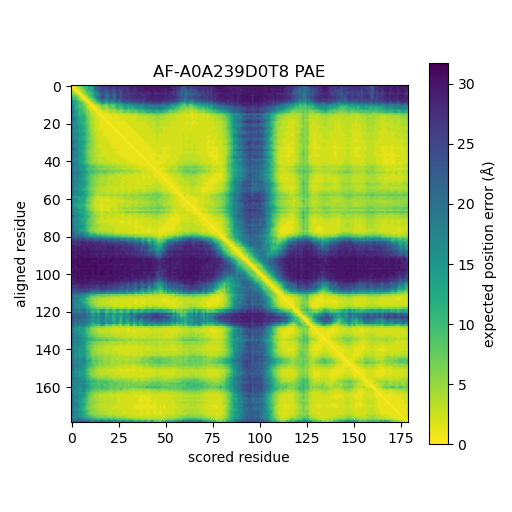 -32.944 -7.643 36.223 1.00 59.44 91 VAL A CA 1
ATOM 702 C C . VAL A 1 91 ? -33.910 -6.857 37.095 1.00 59.44 91 VAL A C 1
ATOM 704 O O . VAL A 1 91 ? -33.681 -6.713 38.289 1.00 59.44 91 VAL A O 1
ATOM 707 N N . ASP A 1 92 ? -34.960 -6.307 36.489 1.00 53.22 92 ASP A N 1
ATOM 708 C CA . ASP A 1 92 ? -36.199 -6.040 37.209 1.00 53.22 92 ASP A CA 1
ATOM 709 C C . ASP A 1 92 ? -37.391 -5.914 36.251 1.00 53.22 92 ASP A C 1
ATOM 711 O O . ASP A 1 92 ? -37.627 -4.875 35.640 1.00 53.22 92 ASP A O 1
ATOM 715 N N . GLN A 1 93 ? -38.115 -7.016 36.065 1.00 45.44 93 GLN A N 1
ATOM 716 C CA . GLN A 1 93 ? -39.518 -7.132 36.467 1.00 45.44 93 GLN A CA 1
ATOM 717 C C . GLN A 1 93 ? -39.996 -8.562 36.190 1.00 45.44 93 GLN A C 1
ATOM 719 O O . GLN A 1 93 ? -39.836 -9.112 35.102 1.00 45.44 93 GLN A O 1
ATOM 724 N N . ARG A 1 94 ? -40.533 -9.173 37.247 1.00 48.53 94 ARG A N 1
ATOM 725 C CA . ARG A 1 94 ? -41.033 -10.548 37.331 1.00 48.53 94 ARG A CA 1
ATOM 726 C C . ARG A 1 94 ? -41.874 -10.952 36.119 1.00 48.53 94 ARG A C 1
ATOM 728 O O . ARG A 1 94 ? -42.938 -10.392 35.870 1.00 48.53 94 ARG A O 1
ATOM 735 N N . THR A 1 95 ? -41.480 -12.037 35.471 1.00 40.53 95 THR A N 1
ATOM 736 C CA . THR A 1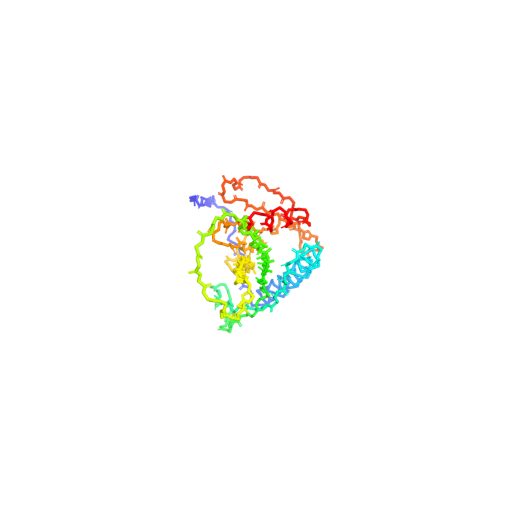 95 ? -42.444 -13.008 34.950 1.00 40.53 95 THR A CA 1
ATOM 737 C C . THR A 1 95 ? -41.816 -14.387 35.048 1.00 40.53 95 THR A C 1
ATOM 739 O O . THR A 1 95 ? -40.696 -14.604 34.586 1.00 40.53 95 THR A O 1
ATOM 742 N N . ASP A 1 96 ? -42.520 -15.284 35.729 1.00 43.62 96 ASP A N 1
ATOM 743 C CA . ASP A 1 96 ? -42.146 -16.675 35.938 1.00 43.62 96 ASP A CA 1
ATOM 744 C C . ASP A 1 96 ? -41.869 -17.374 34.605 1.00 43.62 96 ASP A C 1
ATOM 746 O O . ASP A 1 96 ? -42.790 -17.716 33.867 1.00 43.62 96 ASP A O 1
ATOM 750 N N . TYR A 1 97 ? -40.596 -17.637 34.317 1.00 39.44 97 TYR A N 1
ATOM 751 C CA . TYR A 1 97 ? -40.206 -18.643 33.342 1.00 39.44 97 TYR A CA 1
ATOM 752 C C . TYR A 1 97 ? -39.102 -19.508 33.941 1.00 39.44 97 TYR A C 1
ATOM 754 O O . TYR A 1 97 ? -38.010 -19.057 34.277 1.00 39.44 97 TYR A O 1
ATOM 762 N N . THR A 1 98 ? -39.457 -20.778 34.099 1.00 37.81 98 THR A N 1
ATOM 763 C CA . THR A 1 98 ? -38.631 -21.920 34.484 1.00 37.81 98 THR A CA 1
ATOM 764 C C . THR A 1 98 ? -37.170 -21.806 34.058 1.00 37.81 98 THR A C 1
ATOM 766 O O . THR A 1 98 ? -36.848 -21.732 32.873 1.00 37.81 98 THR A O 1
ATOM 769 N N . VAL A 1 99 ? -36.297 -21.910 35.059 1.00 43.41 99 VAL A N 1
ATOM 770 C CA . VAL A 1 99 ? -34.854 -22.128 34.952 1.00 43.41 99 VAL A CA 1
ATOM 771 C C . VAL A 1 99 ? -34.580 -23.333 34.043 1.00 43.41 99 VAL A C 1
ATOM 773 O O . VAL A 1 99 ? -34.686 -24.487 34.455 1.00 43.41 99 VAL A O 1
ATOM 776 N N . ARG A 1 100 ? -34.189 -23.072 32.796 1.00 38.75 100 ARG A N 1
ATOM 777 C CA . ARG A 1 100 ? -33.405 -24.005 31.982 1.00 38.75 100 ARG A CA 1
ATOM 778 C C . ARG A 1 100 ? -32.091 -23.319 31.639 1.00 38.75 100 ARG A C 1
ATOM 780 O O . ARG A 1 100 ? -32.069 -22.372 30.869 1.00 38.75 100 ARG A O 1
ATOM 787 N N . GLN A 1 101 ? -31.051 -23.788 32.326 1.00 38.84 101 GLN A N 1
ATOM 788 C CA . GLN A 1 101 ? -29.613 -23.673 32.070 1.00 38.84 101 GLN A CA 1
ATOM 789 C C . GLN A 1 101 ? -29.151 -22.530 31.148 1.00 38.84 101 GLN A C 1
ATOM 791 O O . GLN A 1 101 ? -29.392 -22.528 29.944 1.00 38.84 101 GLN A O 1
ATOM 796 N N . GLY A 1 102 ? -28.415 -21.589 31.746 1.00 37.66 102 GLY A N 1
ATOM 797 C CA . GLY A 1 102 ? -27.824 -20.437 31.080 1.00 37.66 102 GLY A CA 1
ATOM 798 C C . GLY A 1 102 ? -26.943 -20.810 29.890 1.00 37.66 102 GLY A C 1
ATOM 799 O O . GLY A 1 102 ? -25.895 -21.435 30.037 1.00 37.66 102 GLY A O 1
ATOM 800 N N . LEU A 1 103 ? -27.347 -20.339 28.713 1.00 42.38 103 LEU A N 1
ATOM 801 C CA . LEU A 1 103 ? -26.414 -20.088 27.626 1.00 42.38 103 LEU A CA 1
ATOM 802 C C . LEU A 1 103 ? -25.601 -18.832 27.985 1.00 42.38 103 LEU A C 1
ATOM 804 O O . LEU A 1 103 ? -26.206 -17.800 28.294 1.00 42.38 103 LEU A O 1
ATOM 808 N N . PRO A 1 104 ? -24.257 -18.877 27.956 1.00 42.47 104 PRO A N 1
ATOM 809 C CA . PRO A 1 104 ? -23.451 -17.679 28.135 1.00 42.47 104 PRO A CA 1
ATOM 810 C C . PRO A 1 104 ? -23.806 -16.675 27.035 1.00 42.47 104 PRO A C 1
ATOM 812 O O . PRO A 1 104 ? -24.008 -17.055 25.879 1.00 42.47 104 PRO A O 1
ATOM 815 N N . GLY A 1 105 ? -23.917 -15.399 27.420 1.00 43.41 105 GLY A N 1
ATOM 816 C CA . GLY A 1 105 ? -24.294 -14.296 26.541 1.00 43.41 105 GLY A CA 1
ATOM 817 C C . GLY A 1 105 ? -23.603 -14.396 25.183 1.00 43.41 105 GLY A C 1
ATOM 818 O O . GLY A 1 105 ? -22.386 -14.551 25.096 1.00 43.41 105 GLY A O 1
ATOM 819 N N . ARG A 1 106 ? -24.402 -14.351 24.117 1.00 42.94 106 ARG A N 1
ATOM 820 C CA . ARG A 1 106 ? -23.937 -14.433 22.734 1.00 42.94 106 ARG A CA 1
ATOM 821 C C . ARG A 1 106 ? -23.026 -13.233 22.465 1.00 42.94 106 ARG A C 1
ATOM 823 O O . ARG A 1 106 ? -23.512 -12.136 22.209 1.00 42.94 106 ARG A O 1
ATOM 830 N N . ILE A 1 107 ? -21.712 -13.432 22.561 1.00 49.97 107 ILE A N 1
ATOM 831 C CA . ILE A 1 107 ? -20.716 -12.440 22.147 1.00 49.97 107 ILE A CA 1
ATOM 832 C C . ILE A 1 107 ? -20.873 -12.283 20.634 1.00 49.97 107 ILE A C 1
ATOM 834 O O . ILE A 1 107 ? -20.431 -13.137 19.865 1.00 49.97 107 ILE A O 1
ATOM 838 N N . LEU A 1 108 ? -21.534 -11.212 20.200 1.00 47.09 108 LEU A N 1
ATOM 839 C CA . LEU A 1 108 ? -21.475 -10.784 18.810 1.00 47.09 108 LEU A CA 1
ATOM 840 C C . LEU A 1 108 ? -20.075 -10.204 18.601 1.00 47.09 108 LEU A C 1
ATOM 842 O O . LEU A 1 108 ? -19.776 -9.093 19.032 1.00 47.09 108 LEU A O 1
ATOM 846 N N . ARG A 1 109 ? -19.183 -11.000 18.007 1.00 55.28 109 ARG A N 1
ATOM 847 C CA . ARG A 1 109 ? -17.889 -10.502 17.542 1.00 55.28 109 ARG A CA 1
ATOM 848 C C . ARG A 1 109 ? -18.153 -9.699 16.279 1.00 55.28 109 ARG A C 1
ATOM 850 O O . ARG A 1 109 ? -18.484 -10.283 15.251 1.00 55.28 109 ARG A O 1
ATOM 857 N N . HIS A 1 110 ? -18.043 -8.378 16.368 1.00 62.53 110 HIS A N 1
ATOM 858 C CA . HIS A 1 110 ? -17.971 -7.562 15.167 1.00 62.53 110 HIS A CA 1
ATOM 859 C C . HIS A 1 110 ? -16.526 -7.604 14.681 1.00 62.53 110 HIS A C 1
ATOM 861 O O . HIS A 1 110 ? -15.602 -7.227 15.409 1.00 62.53 110 HIS A O 1
ATOM 867 N N . GLU A 1 111 ? -16.338 -8.113 13.472 1.00 75.88 111 GLU A N 1
ATOM 868 C CA . GLU A 1 111 ? -15.044 -8.153 12.813 1.00 75.88 111 GLU A CA 1
ATOM 869 C C . GLU A 1 111 ? -15.018 -7.051 11.762 1.00 75.88 111 GLU A C 1
ATOM 871 O O . GLU A 1 111 ? -15.799 -7.067 10.814 1.00 75.88 111 GLU A O 1
ATOM 876 N N . ALA A 1 112 ? -14.146 -6.066 11.959 1.00 87.25 112 ALA A N 1
ATOM 877 C CA . ALA A 1 112 ? -13.900 -5.039 10.959 1.00 87.25 112 ALA A CA 1
ATOM 878 C C . ALA A 1 112 ? -12.552 -5.306 10.293 1.00 87.25 112 ALA A C 1
ATOM 880 O O . ALA A 1 112 ? -11.568 -5.615 10.968 1.00 87.25 112 ALA A O 1
ATOM 881 N N . THR A 1 113 ? -12.504 -5.196 8.968 1.00 92.69 113 THR A N 1
ATOM 882 C CA . THR A 1 113 ? -11.321 -5.560 8.184 1.00 92.69 113 THR A CA 1
ATOM 883 C C . THR A 1 113 ? -10.796 -4.381 7.386 1.00 92.69 113 THR A C 1
ATOM 885 O O . THR A 1 113 ? -11.561 -3.727 6.678 1.00 92.69 113 THR A O 1
ATOM 888 N N . LEU A 1 114 ? -9.484 -4.168 7.431 1.00 95.44 114 LEU A N 1
ATOM 889 C CA . LEU A 1 114 ? -8.772 -3.233 6.569 1.00 95.44 114 LEU A CA 1
ATOM 890 C C . LEU A 1 114 ? -7.832 -4.020 5.660 1.00 95.44 114 LEU A C 1
ATOM 892 O O . LEU A 1 114 ? -6.853 -4.607 6.116 1.00 95.44 114 LEU A O 1
ATOM 896 N N . SER A 1 115 ? -8.140 -4.045 4.371 1.00 96.56 115 SER A N 1
ATOM 897 C CA . SER A 1 115 ? -7.279 -4.642 3.353 1.00 96.56 115 SER A CA 1
ATOM 898 C C . SER A 1 115 ? -6.289 -3.609 2.829 1.00 96.56 115 SER A C 1
ATOM 900 O O . SER A 1 115 ? -6.655 -2.463 2.562 1.00 96.56 115 SER A O 1
ATOM 902 N N . ILE A 1 116 ? -5.032 -4.014 2.691 1.00 96.62 116 ILE A N 1
ATOM 903 C CA . ILE A 1 116 ? -3.944 -3.178 2.192 1.00 96.62 116 ILE A CA 1
ATOM 904 C C . ILE A 1 116 ? -3.301 -3.940 1.044 1.00 96.62 116 ILE A C 1
ATOM 906 O O . ILE A 1 116 ? -2.662 -4.973 1.244 1.00 96.62 116 ILE A O 1
ATOM 910 N N . THR A 1 117 ? -3.534 -3.470 -0.178 1.00 94.69 117 THR A N 1
ATOM 911 C CA . THR A 1 117 ? -3.166 -4.206 -1.393 1.00 94.69 117 THR A CA 1
ATOM 912 C C . THR A 1 117 ? -2.427 -3.301 -2.362 1.00 94.69 117 THR A C 1
ATOM 914 O O . THR A 1 117 ? -2.877 -2.181 -2.605 1.00 94.69 117 THR A O 1
ATOM 917 N N . PRO A 1 118 ? -1.302 -3.749 -2.933 1.00 91.19 118 PRO A N 1
ATOM 918 C CA . PRO A 1 118 ? -0.586 -2.951 -3.905 1.00 91.19 118 PRO A CA 1
ATOM 919 C C . PRO A 1 118 ? -1.421 -2.807 -5.176 1.00 91.19 118 PRO A C 1
ATOM 921 O O . PRO A 1 118 ? -1.981 -3.776 -5.712 1.00 91.19 118 PRO A O 1
ATOM 924 N N . ASP A 1 119 ? -1.481 -1.579 -5.670 1.00 84.44 119 ASP A N 1
ATOM 925 C CA . ASP A 1 119 ? -1.800 -1.334 -7.060 1.00 84.44 119 ASP A CA 1
ATOM 926 C C . ASP A 1 119 ? -0.562 -1.679 -7.900 1.00 84.44 119 ASP A C 1
ATOM 928 O O . ASP A 1 119 ? 0.580 -1.505 -7.474 1.00 84.44 119 ASP A O 1
ATOM 932 N N . ALA A 1 120 ? -0.788 -2.211 -9.093 1.00 64.75 120 ALA A N 1
ATOM 933 C CA . ALA A 1 120 ? 0.274 -2.578 -10.024 1.00 64.75 120 ALA A CA 1
ATOM 934 C C . ALA A 1 120 ? 0.266 -1.706 -11.294 1.00 64.75 120 ALA A C 1
ATOM 936 O O . ALA A 1 120 ? 1.144 -1.843 -12.137 1.00 64.75 120 ALA A O 1
ATOM 937 N N . ARG A 1 121 ? -0.616 -0.696 -11.367 1.00 65.25 121 ARG A N 1
ATOM 938 C CA . ARG A 1 121 ? -0.770 0.236 -12.504 1.00 65.25 121 ARG A CA 1
ATOM 939 C C . ARG A 1 121 ? 0.457 1.093 -12.891 1.00 65.25 121 ARG A C 1
ATOM 941 O O . ARG A 1 121 ? 0.333 1.959 -13.750 1.00 65.25 121 ARG A O 1
ATOM 948 N N . TRP A 1 122 ? 1.631 0.914 -12.288 1.00 59.16 122 TRP A N 1
ATOM 949 C CA . TRP A 1 122 ? 2.530 2.036 -11.994 1.00 59.16 122 TRP A CA 1
ATOM 950 C C . TRP A 1 122 ? 3.972 1.937 -12.502 1.00 59.16 122 TRP A C 1
ATOM 952 O O . TRP A 1 122 ? 4.802 2.722 -12.061 1.00 59.16 122 TRP A O 1
ATOM 962 N N . VAL A 1 123 ? 4.294 1.144 -13.523 1.00 51.53 123 VAL A N 1
ATOM 963 C CA . VAL A 1 123 ? 5.549 1.425 -14.255 1.00 51.53 123 VAL A CA 1
ATOM 964 C C . VAL A 1 123 ? 5.368 2.541 -15.316 1.00 51.53 123 VAL A C 1
ATOM 966 O O . VAL A 1 123 ? 6.012 2.543 -16.368 1.00 51.53 123 VAL A O 1
ATOM 969 N N . MET A 1 124 ? 4.481 3.500 -15.019 1.00 42.97 124 MET A N 1
ATOM 970 C CA . MET A 1 124 ? 4.417 4.850 -15.587 1.00 42.97 124 MET A CA 1
ATOM 971 C C . MET A 1 124 ? 4.470 5.838 -14.419 1.00 42.97 124 MET A C 1
ATOM 973 O O . MET A 1 124 ? 3.573 5.780 -13.593 1.00 42.97 124 MET A O 1
ATOM 977 N N . GLY A 1 125 ? 5.483 6.709 -14.352 1.00 49.38 125 GLY A N 1
ATOM 978 C CA . GLY A 1 125 ? 5.501 8.042 -13.707 1.00 49.38 125 GLY A CA 1
ATOM 979 C C . GLY A 1 125 ? 5.012 8.281 -12.260 1.00 49.38 125 GLY A C 1
ATOM 980 O O . GLY A 1 125 ? 5.317 9.336 -11.719 1.00 49.38 125 GLY A O 1
ATOM 981 N N . THR A 1 126 ? 4.283 7.373 -11.604 1.00 49.03 126 THR A N 1
ATOM 982 C CA . THR A 1 126 ? 3.484 7.649 -10.392 1.00 49.03 126 THR A CA 1
ATOM 983 C C . THR A 1 126 ? 3.894 6.818 -9.173 1.00 49.03 126 THR A C 1
ATOM 985 O O . THR A 1 126 ? 3.107 6.684 -8.241 1.00 49.03 126 THR A O 1
ATOM 988 N N . ARG A 1 127 ? 5.110 6.252 -9.178 1.00 60.72 127 ARG A N 1
ATOM 989 C CA . ARG A 1 127 ? 5.841 5.751 -7.993 1.00 60.72 127 ARG A CA 1
ATOM 990 C C . ARG A 1 127 ? 5.076 4.832 -7.012 1.00 60.72 127 ARG A C 1
ATOM 992 O O . ARG A 1 127 ? 5.398 4.801 -5.838 1.00 60.72 127 ARG A O 1
ATOM 999 N N . GLY A 1 128 ? 4.142 4.010 -7.482 1.00 73.25 128 GLY A N 1
ATOM 1000 C CA . GLY A 1 128 ? 3.646 2.870 -6.704 1.00 73.25 128 GLY A CA 1
ATOM 1001 C C . GLY A 1 128 ? 2.592 3.252 -5.681 1.00 73.25 128 GLY A C 1
ATOM 1002 O O . GLY A 1 128 ? 2.835 3.969 -4.714 1.00 73.25 128 GLY A O 1
ATOM 1003 N N . GLN A 1 129 ? 1.383 2.752 -5.910 1.00 88.31 129 GLN A N 1
ATOM 1004 C CA . GLN A 1 129 ? 0.241 2.989 -5.041 1.00 88.31 129 GLN A CA 1
ATOM 1005 C C . GLN A 1 129 ? -0.118 1.717 -4.283 1.00 88.31 129 GLN A C 1
ATOM 1007 O O . GLN A 1 129 ? 0.028 0.603 -4.783 1.00 88.31 129 GLN A O 1
ATOM 1012 N N . VAL A 1 130 ? -0.628 1.889 -3.074 1.00 92.56 130 VAL A N 1
ATOM 1013 C CA . VAL A 1 130 ? -1.161 0.829 -2.229 1.00 92.56 130 VAL A CA 1
ATOM 1014 C C . VAL A 1 130 ? -2.551 1.253 -1.798 1.00 92.56 130 VAL A C 1
ATOM 1016 O O . VAL A 1 130 ? -2.731 2.293 -1.175 1.00 92.56 130 VAL A O 1
ATOM 1019 N N . TRP A 1 131 ? -3.562 0.468 -2.135 1.00 93.44 131 TRP A N 1
ATOM 1020 C CA . TRP A 1 131 ? -4.928 0.750 -1.723 1.00 93.44 131 TRP A CA 1
ATOM 1021 C C . TRP A 1 131 ? -5.158 0.295 -0.291 1.00 93.44 131 TRP A C 1
ATOM 1023 O O . TRP A 1 131 ? -4.857 -0.851 0.043 1.00 93.44 131 TRP A O 1
ATOM 1033 N N . ILE A 1 132 ? -5.767 1.168 0.508 1.00 94.88 132 ILE A N 1
ATOM 1034 C CA . ILE A 1 132 ? -6.301 0.861 1.832 1.00 94.88 132 ILE A CA 1
ATOM 1035 C C . ILE A 1 132 ? -7.825 0.817 1.721 1.00 94.88 132 ILE A C 1
ATOM 1037 O O . ILE A 1 132 ? -8.450 1.822 1.369 1.00 94.88 132 ILE A O 1
ATOM 1041 N N . ARG A 1 133 ? -8.439 -0.334 2.011 1.00 94.88 133 ARG A N 1
ATOM 1042 C CA . ARG A 1 133 ? -9.885 -0.520 1.834 1.00 94.88 133 ARG A CA 1
ATOM 1043 C C . ARG A 1 133 ? -10.547 -1.245 2.997 1.00 94.88 133 ARG A C 1
ATOM 1045 O O . ARG A 1 133 ? -10.107 -2.325 3.387 1.00 94.88 133 ARG A O 1
ATOM 1052 N N . SER A 1 134 ? -11.655 -0.686 3.463 1.00 93.00 134 SER A N 1
ATOM 1053 C CA . SER A 1 134 ? -12.679 -1.349 4.270 1.00 93.00 134 SER A CA 1
ATOM 1054 C C . SER A 1 134 ? -14.064 -1.048 3.676 1.00 93.00 134 SER A C 1
ATOM 1056 O O . SER A 1 134 ? -14.179 -0.480 2.592 1.00 93.00 134 SER A O 1
ATOM 1058 N N . ASP A 1 135 ? -15.122 -1.419 4.387 1.00 87.69 135 ASP A N 1
ATOM 1059 C CA . ASP A 1 135 ? -16.499 -0.985 4.131 1.00 87.69 135 ASP A CA 1
ATOM 1060 C C . ASP A 1 135 ? -16.676 0.551 4.110 1.00 87.69 135 ASP A C 1
ATOM 1062 O O . ASP A 1 135 ? -17.413 1.084 3.282 1.00 87.69 135 ASP A O 1
ATOM 1066 N N . LYS A 1 136 ? -15.985 1.263 5.007 1.00 86.94 136 LYS A N 1
ATOM 1067 C CA . LYS A 1 136 ? -16.077 2.720 5.214 1.00 86.94 136 LYS A CA 1
ATOM 1068 C C . LYS A 1 136 ? -14.867 3.493 4.688 1.00 86.94 136 LYS A C 1
ATOM 1070 O O . LYS A 1 136 ? -14.925 4.717 4.573 1.00 86.94 136 LYS A O 1
ATOM 1075 N N . ILE A 1 137 ? -13.755 2.811 4.423 1.00 92.06 137 ILE A N 1
ATOM 1076 C CA . ILE A 1 137 ? -12.477 3.430 4.059 1.00 92.06 137 ILE A CA 1
ATOM 1077 C C . ILE A 1 137 ? -12.119 3.040 2.631 1.00 92.06 137 ILE A C 1
ATOM 1079 O O . ILE A 1 137 ? -12.130 1.866 2.272 1.00 92.06 137 ILE A O 1
ATOM 1083 N N . PHE A 1 138 ? -11.759 4.030 1.820 1.00 93.12 138 PHE A N 1
ATOM 1084 C CA . PHE A 1 138 ? -11.195 3.817 0.494 1.00 93.12 138 PHE A CA 1
ATOM 1085 C C . PHE A 1 138 ? -10.156 4.902 0.240 1.00 93.12 138 PHE A C 1
ATOM 1087 O O . PHE A 1 138 ? -10.473 5.937 -0.335 1.00 93.12 138 PHE A O 1
ATOM 1094 N N . ASP A 1 139 ? -8.937 4.666 0.707 1.00 94.38 139 ASP A N 1
ATOM 1095 C CA . ASP A 1 139 ? -7.821 5.607 0.630 1.00 94.38 139 ASP A CA 1
ATOM 1096 C C . ASP A 1 139 ? -6.632 4.942 -0.085 1.00 94.38 139 ASP A C 1
ATOM 1098 O O . ASP A 1 139 ? -6.660 3.754 -0.422 1.00 94.38 139 ASP A O 1
ATOM 1102 N N . THR A 1 140 ? -5.587 5.710 -0.382 1.00 93.88 140 THR A N 1
ATOM 1103 C CA . THR A 1 140 ? -4.392 5.212 -1.081 1.00 93.88 140 THR A CA 1
ATOM 1104 C C . THR A 1 140 ? -3.134 5.682 -0.372 1.00 93.88 140 THR A C 1
ATOM 1106 O O . THR A 1 140 ? -3.070 6.823 0.056 1.00 93.88 140 THR A O 1
ATOM 1109 N N . ILE A 1 141 ? -2.124 4.826 -0.260 1.00 93.50 141 ILE A N 1
ATOM 1110 C CA . ILE A 1 141 ? -0.760 5.219 0.088 1.00 93.50 141 ILE A CA 1
ATOM 1111 C C . ILE A 1 141 ? 0.028 5.311 -1.215 1.00 93.50 141 ILE A C 1
ATOM 1113 O O . ILE A 1 141 ? -0.027 4.385 -2.022 1.00 93.50 141 ILE A O 1
ATOM 1117 N N . ALA A 1 142 ? 0.758 6.395 -1.423 1.00 91.06 142 ALA A N 1
ATOM 1118 C CA . ALA A 1 142 ? 1.707 6.532 -2.521 1.00 91.06 142 ALA A CA 1
ATOM 1119 C C . ALA A 1 142 ? 3.111 6.755 -1.960 1.00 91.06 142 ALA A C 1
ATOM 1121 O O . ALA A 1 142 ? 3.261 7.453 -0.957 1.00 91.06 142 ALA A O 1
ATOM 1122 N N . ASP A 1 143 ? 4.127 6.179 -2.595 1.00 89.25 143 ASP A N 1
ATOM 1123 C CA . ASP A 1 143 ? 5.512 6.564 -2.328 1.00 89.25 143 ASP A CA 1
ATOM 1124 C C . ASP A 1 143 ? 5.867 7.775 -3.197 1.00 89.25 143 ASP A C 1
ATOM 1126 O O . ASP A 1 143 ? 5.876 7.689 -4.423 1.00 89.25 143 ASP A O 1
ATOM 1130 N N . ILE A 1 144 ? 6.142 8.922 -2.581 1.00 87.69 144 ILE A N 1
ATOM 1131 C CA . ILE A 1 144 ? 6.611 10.125 -3.287 1.00 87.69 144 ILE A CA 1
ATOM 1132 C C . ILE A 1 144 ? 8.121 10.343 -3.123 1.00 87.69 144 ILE A C 1
ATOM 1134 O O . ILE A 1 144 ? 8.656 11.333 -3.622 1.00 87.69 144 ILE A O 1
ATOM 1138 N N . GLY A 1 145 ? 8.813 9.421 -2.454 1.00 85.19 145 GLY A N 1
ATOM 1139 C CA . GLY A 1 145 ? 10.241 9.486 -2.168 1.00 85.19 145 GLY A CA 1
ATOM 1140 C C . GLY A 1 145 ? 11.112 8.956 -3.302 1.00 85.19 145 GLY A C 1
ATOM 1141 O O . GLY A 1 145 ? 10.664 8.797 -4.444 1.00 85.19 145 GLY A O 1
ATOM 1142 N N . THR A 1 146 ? 12.380 8.701 -2.989 1.00 81.25 146 THR A N 1
ATOM 1143 C CA . THR A 1 146 ? 13.327 8.036 -3.898 1.00 81.25 146 THR A CA 1
ATOM 1144 C C . THR A 1 146 ? 13.415 6.541 -3.567 1.00 81.25 146 THR A C 1
ATOM 1146 O O . THR A 1 146 ? 13.008 6.137 -2.475 1.00 81.25 146 THR A O 1
ATOM 1149 N N . PRO A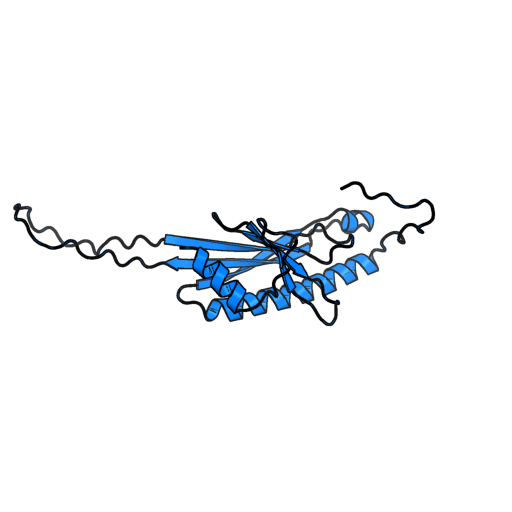 1 147 ? 13.949 5.692 -4.464 1.00 74.81 147 PRO A N 1
ATOM 1150 C CA . PRO A 1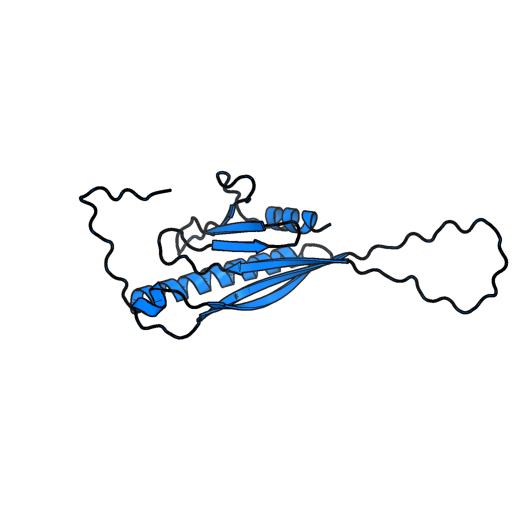 147 ? 14.147 4.268 -4.169 1.00 74.81 147 PRO A CA 1
ATOM 1151 C C . PRO A 1 147 ? 14.918 4.007 -2.858 1.00 74.81 147 PRO A C 1
ATOM 1153 O O . PRO A 1 147 ? 14.601 3.086 -2.098 1.00 74.81 147 PRO A O 1
ATOM 1156 N N . GLU A 1 148 ? 15.901 4.857 -2.551 1.00 80.94 148 GLU A N 1
ATOM 1157 C CA . GLU A 1 148 ? 16.749 4.773 -1.358 1.00 80.94 148 GLU A CA 1
ATOM 1158 C C . GLU A 1 148 ? 16.067 5.345 -0.112 1.00 80.94 148 GLU A C 1
ATOM 1160 O O . GLU A 1 148 ? 16.306 4.868 1.001 1.00 80.94 148 GLU A O 1
ATOM 1165 N N . GLN A 1 149 ? 15.204 6.346 -0.295 1.00 86.06 149 GLN A N 1
ATOM 1166 C CA . GLN A 1 149 ? 14.486 7.035 0.771 1.00 86.06 149 GLN A CA 1
ATOM 1167 C C . GLN A 1 149 ? 12.986 7.121 0.436 1.00 86.06 149 GLN A C 1
ATOM 1169 O O . GLN A 1 149 ? 12.520 8.164 -0.034 1.00 86.06 149 GLN A O 1
ATOM 1174 N N . PRO A 1 150 ? 12.223 6.034 0.676 1.00 87.81 150 PRO A N 1
ATOM 1175 C CA . PRO A 1 150 ? 10.777 6.034 0.484 1.00 87.81 150 PRO A CA 1
ATOM 1176 C C . PRO A 1 150 ? 10.096 7.089 1.364 1.00 87.81 150 PRO A C 1
ATOM 1178 O O . PRO A 1 150 ? 10.399 7.193 2.555 1.00 87.81 150 PRO A O 1
ATOM 1181 N N . ASP A 1 151 ? 9.139 7.820 0.798 1.00 91.38 151 ASP A N 1
ATOM 1182 C CA . ASP A 1 151 ? 8.297 8.794 1.499 1.00 91.38 151 ASP A CA 1
ATOM 1183 C C . ASP A 1 151 ? 6.831 8.428 1.266 1.00 91.38 151 ASP A C 1
ATOM 1185 O O . ASP A 1 151 ? 6.190 8.845 0.300 1.00 91.38 151 ASP A O 1
ATOM 1189 N N . TRP A 1 152 ? 6.314 7.576 2.147 1.00 94.00 152 TRP A N 1
ATOM 1190 C CA . TRP A 1 152 ? 4.953 7.071 2.061 1.00 94.00 152 TRP A CA 1
ATOM 1191 C C . TRP A 1 152 ? 3.952 8.124 2.526 1.00 94.00 152 TRP A C 1
ATOM 1193 O O . TRP A 1 152 ? 3.977 8.562 3.679 1.00 94.00 152 TRP A O 1
ATOM 1203 N N . ARG A 1 153 ? 3.015 8.484 1.649 1.00 94.81 153 ARG A N 1
ATOM 1204 C CA . ARG A 1 153 ? 1.946 9.448 1.922 1.00 94.81 153 ARG A CA 1
ATOM 1205 C C . ARG A 1 153 ? 0.577 8.824 1.762 1.00 94.81 153 ARG A C 1
ATOM 1207 O O . ARG A 1 153 ? 0.298 8.193 0.749 1.00 94.81 153 ARG A O 1
ATOM 1214 N N . LEU A 1 154 ? -0.289 9.043 2.744 1.00 95.19 154 LEU A N 1
ATOM 1215 C CA . LEU A 1 154 ? -1.712 8.763 2.647 1.00 95.19 154 LEU A CA 1
ATOM 1216 C C . LEU A 1 154 ? -2.396 9.870 1.842 1.00 95.19 154 LEU A C 1
ATOM 1218 O O . LEU A 1 154 ? -2.294 11.051 2.168 1.00 95.19 154 LEU A O 1
ATOM 1222 N N . ILE A 1 155 ? -3.144 9.441 0.837 1.00 93.44 155 ILE A N 1
ATOM 1223 C CA . ILE A 1 155 ? -4.039 10.226 0.002 1.00 93.44 155 ILE A CA 1
ATOM 1224 C C . ILE A 1 155 ? -5.456 9.806 0.375 1.00 93.44 155 ILE A C 1
ATOM 1226 O O . ILE A 1 155 ? -5.864 8.661 0.134 1.00 93.44 155 ILE A O 1
ATOM 1230 N N . ARG A 1 156 ? -6.207 10.722 0.987 1.00 92.19 156 ARG A N 1
ATOM 1231 C CA . ARG A 1 156 ? -7.607 10.471 1.330 1.00 92.19 156 ARG A CA 1
ATOM 1232 C C . ARG A 1 156 ? -8.461 10.672 0.092 1.00 92.19 156 ARG A C 1
ATOM 1234 O O . ARG A 1 156 ? -8.314 11.669 -0.604 1.00 92.19 156 ARG A O 1
ATOM 1241 N N . ARG A 1 157 ? -9.414 9.780 -0.180 1.00 87.62 157 ARG A N 1
ATOM 1242 C CA . ARG A 1 157 ? -10.278 9.943 -1.368 1.00 87.62 157 ARG A CA 1
ATOM 1243 C C . ARG A 1 157 ? -11.090 11.240 -1.34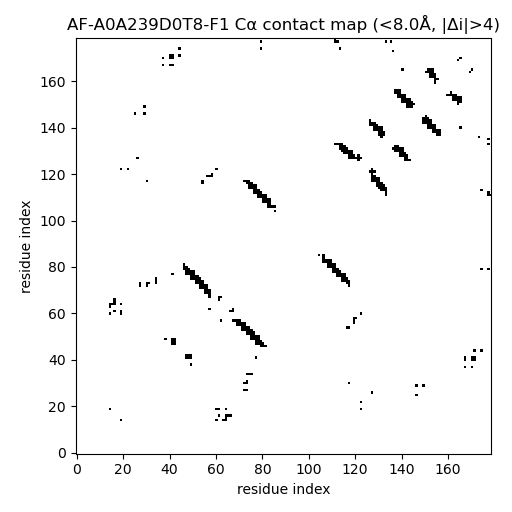6 1.00 87.62 157 ARG A C 1
ATOM 1245 O O . ARG A 1 157 ? -11.378 11.790 -2.403 1.00 87.62 157 ARG A O 1
ATOM 1252 N N . ALA A 1 158 ? -11.484 11.692 -0.158 1.00 86.00 158 ALA A N 1
ATOM 1253 C CA . ALA A 1 158 ? -12.228 12.936 0.014 1.00 86.00 158 ALA A CA 1
ATOM 1254 C C . ALA A 1 158 ? -11.369 14.192 -0.218 1.00 86.00 158 ALA A C 1
ATOM 1256 O O . ALA A 1 158 ? -11.928 15.252 -0.471 1.00 86.00 158 ALA A O 1
ATOM 1257 N N . ASP A 1 159 ? -10.043 14.065 -0.127 1.00 88.75 159 ASP A N 1
ATOM 1258 C CA . ASP A 1 159 ? -9.097 15.174 -0.225 1.00 88.75 159 ASP A CA 1
ATOM 1259 C C . ASP A 1 159 ? -7.779 14.689 -0.863 1.00 88.75 159 ASP A C 1
ATOM 1261 O O . ASP A 1 159 ? -6.805 14.395 -0.163 1.00 88.75 159 ASP A O 1
ATOM 1265 N N . PRO A 1 160 ? -7.764 14.502 -2.197 1.00 83.50 160 PRO A N 1
ATOM 1266 C CA . PRO A 1 160 ? -6.620 13.924 -2.893 1.00 83.50 160 PRO A CA 1
ATOM 1267 C C . PRO A 1 160 ? -5.423 14.877 -3.013 1.00 83.50 160 PRO A C 1
ATOM 1269 O O . PRO A 1 160 ? -4.328 14.421 -3.335 1.00 83.50 160 PRO A O 1
ATOM 1272 N N . GLU A 1 161 ? -5.613 16.179 -2.777 1.00 85.25 161 GLU A N 1
ATOM 1273 C CA . GLU A 1 161 ? -4.539 17.181 -2.826 1.00 85.25 161 GLU A CA 1
ATOM 1274 C C . GLU A 1 161 ? -3.702 17.180 -1.539 1.00 85.25 161 GLU A C 1
ATOM 1276 O O . GLU A 1 161 ? -2.545 17.606 -1.538 1.00 85.25 161 GLU A O 1
ATOM 1281 N N . HIS A 1 162 ? -4.256 16.653 -0.445 1.00 88.88 162 HIS A N 1
ATOM 1282 C CA . HIS A 1 162 ? -3.589 16.627 0.844 1.00 88.88 162 HIS A CA 1
ATOM 1283 C C . HIS A 1 162 ? -2.813 15.322 1.085 1.00 88.88 162 HIS A C 1
ATOM 1285 O O . HIS A 1 162 ? -3.378 14.263 1.369 1.00 88.88 162 HIS A O 1
ATOM 1291 N N . LEU A 1 163 ? -1.481 15.416 1.008 1.00 92.06 163 LEU A N 1
ATOM 1292 C CA . LEU A 1 163 ? -0.548 14.299 1.195 1.00 92.06 163 LEU A CA 1
ATOM 1293 C C . LEU A 1 163 ? -0.067 14.192 2.649 1.00 92.06 163 LEU A C 1
ATOM 1295 O O . LEU A 1 163 ? 0.872 14.875 3.072 1.00 92.06 163 LEU A O 1
ATOM 1299 N N . ILE A 1 164 ? -0.663 13.280 3.412 1.00 95.38 164 ILE A N 1
ATOM 1300 C CA . ILE A 1 164 ? -0.358 13.099 4.837 1.00 95.38 164 ILE A CA 1
ATOM 1301 C C . ILE A 1 164 ? 0.790 12.088 4.993 1.00 95.38 164 ILE A C 1
ATOM 1303 O O . ILE A 1 164 ? 0.670 10.991 4.452 1.00 95.38 164 ILE A O 1
ATOM 1307 N N . PRO A 1 165 ? 1.877 12.377 5.738 1.00 96.62 165 PRO A N 1
ATOM 1308 C CA . PRO A 1 165 ? 2.876 11.366 6.096 1.00 96.62 165 PRO A CA 1
ATOM 1309 C C . PRO A 1 165 ? 2.227 10.103 6.663 1.00 96.62 165 PRO A C 1
ATOM 1311 O O . PRO A 1 165 ? 1.481 10.169 7.640 1.00 96.62 165 PRO A O 1
ATOM 1314 N N . PHE A 1 166 ? 2.488 8.948 6.055 1.00 97.00 166 PHE A N 1
ATOM 1315 C CA . PHE A 1 166 ? 1.917 7.690 6.515 1.00 97.00 166 PHE A CA 1
ATOM 1316 C C . PHE A 1 166 ? 2.735 7.140 7.688 1.00 97.00 166 PHE A C 1
ATOM 1318 O O . PHE A 1 166 ? 3.748 6.461 7.516 1.00 97.00 166 PHE A O 1
ATOM 1325 N N . THR A 1 167 ? 2.293 7.476 8.897 1.00 97.06 167 THR A N 1
ATOM 1326 C CA . THR A 1 167 ? 2.933 7.105 10.163 1.00 97.06 167 THR A CA 1
ATOM 1327 C C . THR A 1 167 ? 2.091 6.098 10.950 1.00 97.06 167 THR A C 1
ATOM 1329 O O . THR A 1 167 ? 0.942 5.802 10.607 1.00 97.06 167 THR A O 1
ATOM 1332 N N . ARG A 1 168 ? 2.648 5.605 12.064 1.00 97.06 168 ARG A N 1
ATOM 1333 C CA . ARG A 1 168 ? 1.930 4.793 13.056 1.00 97.06 168 ARG A CA 1
ATOM 1334 C C . ARG A 1 168 ? 0.614 5.439 13.500 1.00 97.06 168 ARG A C 1
ATOM 1336 O O . ARG A 1 168 ? -0.410 4.764 13.507 1.00 97.06 168 ARG A O 1
ATOM 1343 N N . ASP A 1 169 ? 0.636 6.725 13.840 1.00 97.19 169 ASP A N 1
ATOM 1344 C CA . ASP A 1 169 ? -0.542 7.427 14.366 1.00 97.19 169 ASP A CA 1
ATOM 1345 C C . ASP A 1 169 ? -1.648 7.529 13.313 1.00 97.19 169 ASP A C 1
ATOM 1347 O O . ASP A 1 169 ? -2.824 7.340 13.617 1.00 97.19 169 ASP A O 1
ATOM 1351 N N . VAL A 1 170 ? -1.270 7.735 12.047 1.00 96.56 170 VAL A N 1
ATOM 1352 C CA . VAL A 1 170 ? -2.213 7.731 10.922 1.00 96.56 170 VAL A CA 1
ATOM 1353 C C . VAL A 1 170 ? -2.831 6.347 10.722 1.00 96.56 170 VAL A C 1
ATOM 1355 O O . VAL A 1 170 ? -4.037 6.242 10.501 1.00 96.56 170 VAL A O 1
ATOM 1358 N N . LEU A 1 171 ? -2.049 5.269 10.839 1.00 96.88 171 LEU A N 1
ATOM 1359 C CA . LEU A 1 171 ? -2.601 3.912 10.814 1.00 96.88 171 LEU A CA 1
ATOM 1360 C C . LEU A 1 171 ? -3.569 3.681 11.985 1.00 96.88 171 LEU A C 1
ATOM 1362 O O . LEU A 1 171 ? -4.625 3.079 11.798 1.00 96.88 171 LEU A O 1
ATOM 1366 N N . HIS A 1 172 ? -3.228 4.152 13.184 1.00 95.69 172 HIS A N 1
ATOM 1367 C CA . HIS A 1 172 ? -4.078 4.018 14.370 1.00 95.69 172 HIS A CA 1
ATOM 1368 C C . HIS A 1 172 ? -5.392 4.796 14.219 1.00 95.69 1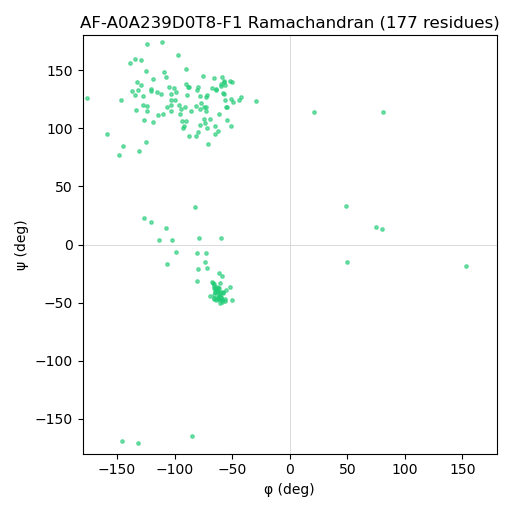72 HIS A C 1
ATOM 1370 O O . HIS A 1 172 ? -6.439 4.261 14.580 1.00 95.69 172 HIS A O 1
ATOM 1376 N N . ASP A 1 173 ? -5.374 5.987 13.612 1.00 94.44 173 ASP A N 1
ATOM 1377 C CA . ASP A 1 173 ? -6.585 6.734 13.232 1.00 94.44 173 ASP A CA 1
ATOM 1378 C C . ASP A 1 173 ? -7.468 5.917 12.274 1.00 94.44 173 ASP A C 1
ATOM 1380 O O . ASP A 1 173 ? -8.663 5.725 12.520 1.00 94.44 173 ASP A O 1
ATOM 1384 N N . LEU A 1 174 ? -6.876 5.335 11.223 1.00 93.75 174 LEU A N 1
ATOM 1385 C CA . LEU A 1 174 ? -7.598 4.471 10.281 1.00 93.75 174 LEU A CA 1
ATOM 1386 C C . LEU A 1 174 ? -8.227 3.256 10.977 1.00 93.75 174 LEU A C 1
ATOM 1388 O O . LEU A 1 174 ? -9.399 2.961 10.753 1.00 93.75 174 LEU A O 1
ATOM 1392 N N . LEU A 1 175 ? -7.482 2.577 11.852 1.00 93.00 175 LEU A N 1
ATOM 1393 C CA . LEU A 1 175 ? -7.987 1.442 12.632 1.00 93.00 175 LEU A CA 1
ATOM 1394 C C . LEU A 1 175 ? -9.076 1.867 13.626 1.00 93.00 175 LEU A C 1
ATOM 1396 O O . LEU A 1 175 ? -10.030 1.118 13.858 1.00 93.00 175 LEU A O 1
ATOM 1400 N N . GLY A 1 176 ? -8.970 3.072 14.188 1.00 90.56 176 GLY A N 1
ATOM 1401 C CA . GLY A 1 176 ? -9.962 3.683 15.067 1.00 90.56 176 GLY A CA 1
ATOM 1402 C C . GLY A 1 176 ? -11.307 3.899 14.377 1.00 90.56 176 GLY A C 1
ATOM 1403 O O . GLY A 1 176 ? -12.339 3.637 14.995 1.00 90.56 176 GLY A O 1
ATOM 1404 N N . ARG A 1 177 ? -11.290 4.269 13.090 1.00 88.88 177 ARG A N 1
ATOM 1405 C CA . ARG A 1 177 ? -12.471 4.499 12.235 1.00 88.88 177 ARG A CA 1
ATOM 1406 C C . ARG A 1 177 ? -13.214 3.227 11.806 1.00 88.88 177 ARG A C 1
ATOM 1408 O O . ARG A 1 177 ? -14.289 3.328 11.225 1.00 88.88 177 ARG A O 1
ATOM 1415 N N . LEU A 1 178 ? -12.669 2.045 12.097 1.00 84.12 178 LEU A N 1
ATOM 1416 C CA . LEU A 1 178 ? -13.310 0.751 11.825 1.00 84.12 178 LEU A CA 1
ATOM 1417 C C . LEU A 1 178 ? -14.402 0.360 12.847 1.00 84.12 178 LEU A C 1
ATOM 1419 O O . LEU A 1 178 ? -14.899 -0.763 12.794 1.00 84.12 178 LEU A O 1
ATOM 1423 N N . GLN A 1 179 ? -14.741 1.245 13.794 1.00 71.50 179 GLN A N 1
ATOM 1424 C CA . GLN A 1 179 ? -15.872 1.089 14.731 1.00 71.50 179 GLN A CA 1
ATOM 1425 C C . GLN A 1 179 ? -17.196 1.409 14.034 1.00 71.50 179 GLN A C 1
ATOM 1427 O O . GLN A 1 179 ? -18.211 0.769 14.370 1.00 71.50 179 GLN A O 1
#

Solvent-accessible surface area (backbone atoms only — not comparable to full-atom values): 10926 Å² total; per-residue (Å²): 138,82,85,80,76,64,96,79,68,78,74,77,78,81,79,48,49,68,56,55,53,49,54,51,53,54,49,48,57,51,47,52,53,51,54,51,51,50,42,56,49,40,64,75,40,90,53,43,44,74,43,82,51,66,45,77,45,77,50,71,73,40,47,76,46,71,47,80,68,63,44,76,37,70,26,40,39,37,40,34,57,43,80,55,77,78,74,79,73,81,92,77,79,94,72,99,68,82,91,71,79,87,74,77,79,82,69,62,69,50,76,35,56,42,38,38,40,64,52,74,90,34,99,55,101,62,54,41,41,28,40,36,37,38,100,90,43,66,34,35,37,33,37,77,46,47,97,91,53,73,39,49,24,33,30,39,69,94,43,69,86,51,73,40,75,64,44,60,68,54,52,50,52,56,62,60,71,59,115

Radius of gyration: 23.21 Å; Cα contacts (8 Å, |Δi|>4): 260; chains: 1; bounding box: 59×43×67 Å

Mean predicted aligned error: 10.75 Å

Sequence (179 aa):
MVYAFEIGDDLPDPPTRAGVEADLADWKARLDRLMANICLWAGDFPGVLCERGSVAKIERKMQMVGLTKPVELPALLLRRLVTQSVRPLPVDQRTDYTVRQGLPGRILRHEATLSITPDARWVMGTRGQVWIRSDKIFDTIADIGTPEQPDWRLIRRADPEHLIPFTRDVLHDLLGRLQ